Protein AF-A0A371XB09-F1 (afdb_monomer_lite)

Foldseek 3Di:
DDDDDDDDDDDDPVVVVVVVVVVVVVPDDDDDDDDDDDDDDDDDDDDDDDDDDDDDDDDDDDDDDDDDDDDDDDDDDDDDDDDDDPPPPVVVVVVVVVCPPDDPVVVVVVVVVVVVVVVVVVVVLVVVVVVLVVVCVVVDLDDFFALDDQVVVLVVLVVLLVPDDDDDDSLVVQQVVLQSVLLSSCVSPAAAEEEEADVVGPVLRVVQCCSRNNDNHHYDYDHDLLVQLVVQVVAGRYKYKAFQDDADPSLVSFDQKAFEAKPPQEDEPPNPNDTIITMIHGDGPDQDPALKWKKKWWDALDDADADPFKDFSHKHDDDPSIMITIIIGSDDPVSVCVRRHDVIDMDTRYHHHHGAYPVHDPPPPD

Structure (mmCIF, N/CA/C/O backbone):
data_AF-A0A371XB09-F1
#
_entry.id   AF-A0A371XB09-F1
#
loop_
_atom_site.group_PDB
_atom_site.id
_atom_site.type_symbol
_atom_site.label_atom_id
_atom_site.label_alt_id
_atom_site.label_comp_id
_atom_site.label_asym_id
_atom_site.label_entity_id
_atom_site.label_seq_id
_atom_site.pdbx_PDB_ins_code
_atom_site.Cartn_x
_atom_site.Cartn_y
_atom_site.Cartn_z
_atom_site.occupancy
_atom_site.B_iso_or_equiv
_atom_site.auth_seq_id
_atom_site.auth_comp_id
_atom_site.auth_asym_id
_atom_site.auth_atom_id
_atom_site.pdbx_PDB_model_num
ATOM 1 N N . MET A 1 1 ? 3.454 -46.701 41.553 1.00 38.66 1 MET A N 1
ATOM 2 C CA . MET A 1 1 ? 4.378 -45.631 41.123 1.00 38.66 1 MET A CA 1
ATOM 3 C C . MET A 1 1 ? 3.630 -44.755 40.133 1.00 38.66 1 MET A C 1
ATOM 5 O O . MET A 1 1 ? 3.335 -45.225 39.047 1.00 38.66 1 MET A O 1
ATOM 9 N N . ILE A 1 2 ? 3.215 -43.558 40.551 1.00 34.00 2 ILE A N 1
ATOM 10 C CA . ILE A 1 2 ? 2.526 -42.573 39.703 1.00 34.00 2 ILE A CA 1
ATOM 11 C C . ILE A 1 2 ? 3.527 -41.444 39.470 1.00 34.00 2 ILE A C 1
ATOM 13 O O . ILE A 1 2 ? 3.944 -40.794 40.428 1.00 34.00 2 ILE A O 1
ATOM 17 N N . ASP A 1 3 ? 3.938 -41.271 38.218 1.00 33.75 3 ASP A N 1
ATOM 18 C CA . ASP A 1 3 ? 4.885 -40.251 37.773 1.00 33.75 3 ASP A CA 1
ATOM 19 C C . ASP A 1 3 ? 4.154 -38.906 37.600 1.00 33.75 3 ASP A C 1
ATOM 21 O O . ASP A 1 3 ? 3.195 -38.797 36.832 1.00 33.75 3 ASP A O 1
ATOM 25 N N . ARG A 1 4 ? 4.558 -37.889 38.371 1.00 35.56 4 ARG A N 1
ATOM 26 C CA . ARG A 1 4 ? 4.019 -36.523 38.306 1.00 35.56 4 ARG A CA 1
ATOM 27 C C . ARG A 1 4 ? 4.989 -35.650 37.512 1.00 35.56 4 ARG A C 1
ATOM 29 O O . ARG A 1 4 ? 5.982 -35.180 38.061 1.00 35.56 4 ARG A O 1
ATOM 36 N N . ARG A 1 5 ? 4.668 -35.365 36.247 1.00 36.06 5 ARG A N 1
ATOM 37 C CA . ARG A 1 5 ? 5.334 -34.295 35.485 1.00 36.06 5 ARG A CA 1
ATOM 38 C C . ARG A 1 5 ? 4.882 -32.916 35.993 1.00 36.06 5 ARG A C 1
ATOM 40 O O . ARG A 1 5 ? 3.693 -32.746 36.269 1.00 36.06 5 ARG A O 1
ATOM 47 N N . PRO A 1 6 ? 5.782 -31.923 36.108 1.00 35.66 6 PRO A N 1
ATOM 48 C CA . PRO A 1 6 ? 5.417 -30.590 36.568 1.00 35.66 6 PRO A CA 1
ATOM 49 C C . PRO A 1 6 ? 4.712 -29.807 35.452 1.00 35.66 6 PRO A C 1
ATOM 51 O O . PRO A 1 6 ? 5.210 -29.692 34.335 1.00 35.66 6 PRO A O 1
ATOM 54 N N . THR A 1 7 ? 3.548 -29.244 35.765 1.00 39.09 7 THR A N 1
ATOM 55 C CA . THR A 1 7 ? 2.845 -28.272 34.922 1.00 39.09 7 THR A CA 1
ATOM 56 C C . THR A 1 7 ? 3.586 -26.934 34.957 1.00 39.09 7 THR A C 1
ATOM 58 O O . THR A 1 7 ? 3.620 -26.278 36.001 1.00 39.09 7 THR A O 1
ATOM 61 N N . LEU A 1 8 ? 4.171 -26.518 33.832 1.00 40.56 8 LEU A N 1
ATOM 62 C CA . LEU A 1 8 ? 4.685 -25.160 33.645 1.00 40.56 8 LEU A CA 1
ATOM 63 C C . LEU A 1 8 ? 3.497 -24.188 33.580 1.00 40.56 8 LEU A C 1
ATOM 65 O O . LEU A 1 8 ? 2.620 -24.327 32.731 1.00 40.56 8 LEU A O 1
ATOM 69 N N . ARG A 1 9 ? 3.448 -23.222 34.504 1.00 36.69 9 ARG A N 1
ATOM 70 C CA . ARG A 1 9 ? 2.517 -22.088 34.420 1.00 36.69 9 ARG A CA 1
ATOM 71 C C . ARG A 1 9 ? 2.950 -21.162 33.275 1.00 36.69 9 ARG A C 1
ATOM 73 O O . ARG A 1 9 ? 4.149 -20.893 33.183 1.00 36.69 9 ARG A O 1
ATOM 80 N N . PRO A 1 10 ? 2.017 -20.618 32.475 1.00 38.47 10 PRO A N 1
ATOM 81 C CA . PRO A 1 10 ? 2.349 -19.563 31.526 1.00 38.47 10 PRO A CA 1
ATOM 82 C C . PRO A 1 10 ? 2.845 -18.311 32.277 1.00 38.47 10 PRO A C 1
ATOM 84 O O . PRO A 1 10 ? 2.385 -18.045 33.397 1.00 38.47 10 PRO A O 1
ATOM 87 N N . PRO A 1 11 ? 3.806 -17.559 31.711 1.00 44.41 11 PRO A N 1
ATOM 88 C CA . PRO A 1 11 ? 4.3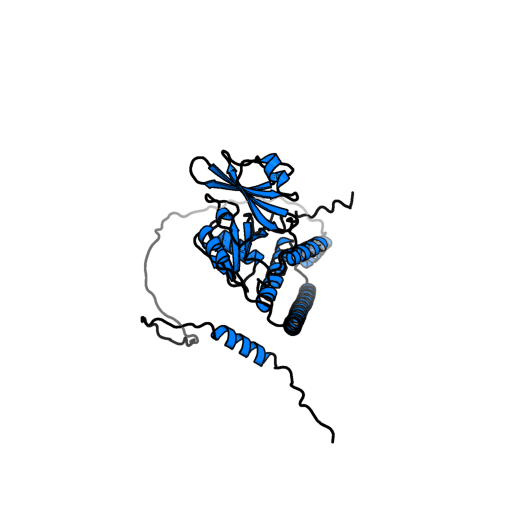42 -16.363 32.346 1.00 44.41 11 PRO A CA 1
ATOM 89 C C . PRO A 1 11 ? 3.259 -15.291 32.492 1.00 44.41 11 PRO A C 1
ATOM 91 O O . PRO A 1 11 ? 2.361 -15.149 31.666 1.00 44.41 11 PRO A O 1
ATOM 94 N N . SER A 1 12 ? 3.342 -14.517 33.572 1.00 55.28 12 SER A N 1
ATOM 95 C CA . SER A 1 12 ? 2.438 -13.383 33.788 1.00 55.28 12 SER A CA 1
ATOM 96 C C . SER A 1 12 ? 2.654 -12.294 32.722 1.00 55.28 12 SER A C 1
ATOM 98 O O . SER A 1 12 ? 3.780 -12.101 32.262 1.00 55.28 12 SER A O 1
ATOM 100 N N . HIS A 1 13 ? 1.613 -11.516 32.389 1.00 40.06 13 HIS A N 1
ATOM 101 C CA . HIS A 1 13 ? 1.688 -10.366 31.461 1.00 40.06 13 HIS A CA 1
ATOM 102 C C . HIS A 1 13 ? 2.862 -9.404 31.762 1.00 40.06 13 HIS A C 1
ATOM 104 O O . HIS A 1 13 ? 3.406 -8.765 30.865 1.00 40.06 13 HIS A O 1
ATOM 110 N N . VAL A 1 14 ? 3.290 -9.326 33.027 1.00 44.62 14 VAL A N 1
ATOM 111 C CA . VAL A 1 14 ? 4.410 -8.489 33.483 1.00 44.62 14 VAL A CA 1
ATOM 112 C C . VAL A 1 14 ? 5.774 -9.054 33.061 1.00 44.62 14 VAL A C 1
ATOM 114 O O . VAL A 1 14 ? 6.684 -8.289 32.747 1.00 44.62 14 VAL A O 1
ATOM 117 N N . GLN A 1 15 ? 5.933 -10.381 33.021 1.00 42.84 15 GLN A N 1
ATOM 118 C CA . GLN A 1 15 ? 7.162 -11.026 32.541 1.00 42.84 15 GLN A CA 1
ATOM 119 C C . GLN A 1 15 ? 7.308 -10.901 31.025 1.00 42.84 15 GLN A C 1
ATOM 121 O O . GLN A 1 15 ? 8.403 -10.619 30.550 1.00 42.84 15 GLN A O 1
ATOM 126 N N . PHE A 1 16 ? 6.202 -10.985 30.284 1.00 45.47 16 PHE A N 1
ATOM 127 C CA . PHE A 1 16 ? 6.209 -10.806 28.833 1.00 45.47 16 PHE A CA 1
ATOM 128 C C . PHE A 1 16 ? 6.621 -9.384 28.413 1.00 45.47 16 PHE A C 1
ATOM 130 O O . PHE A 1 16 ? 7.510 -9.215 27.581 1.00 45.47 16 PHE A O 1
ATOM 137 N N . ALA A 1 17 ? 6.062 -8.346 29.049 1.00 37.66 17 ALA A N 1
ATOM 138 C CA . ALA A 1 17 ? 6.444 -6.955 28.778 1.00 37.66 17 ALA A CA 1
ATOM 139 C C . ALA A 1 17 ? 7.931 -6.678 29.077 1.00 37.66 17 ALA A C 1
ATOM 141 O O . ALA A 1 17 ? 8.585 -5.898 28.380 1.00 37.66 17 ALA A O 1
ATOM 142 N N . ARG A 1 18 ? 8.481 -7.350 30.096 1.00 40.97 18 ARG A N 1
ATOM 143 C CA . ARG A 1 18 ? 9.890 -7.235 30.482 1.00 40.97 18 ARG A CA 1
ATOM 144 C C . ARG A 1 18 ? 10.817 -7.946 29.492 1.00 40.97 18 ARG A C 1
ATOM 146 O O . ARG A 1 18 ? 11.851 -7.381 29.143 1.00 40.97 18 ARG A O 1
ATOM 153 N N . ASP A 1 19 ? 10.433 -9.117 28.993 1.00 47.09 19 ASP A N 1
ATOM 154 C CA . ASP A 1 19 ? 11.201 -9.853 27.981 1.00 47.09 19 ASP A CA 1
ATOM 155 C C . ASP A 1 19 ? 11.164 -9.159 26.614 1.00 47.09 19 ASP A C 1
ATOM 157 O O . ASP A 1 19 ? 12.183 -9.104 25.924 1.00 47.09 19 ASP A O 1
ATOM 161 N N . LEU A 1 20 ? 10.041 -8.530 26.257 1.00 40.16 20 LEU A N 1
ATOM 162 C CA . LEU A 1 20 ? 9.931 -7.690 25.063 1.00 40.16 20 LEU A CA 1
ATOM 163 C C . LEU A 1 20 ? 10.840 -6.452 25.162 1.00 40.16 20 LEU A C 1
ATOM 165 O O . LEU A 1 20 ? 11.585 -6.153 24.230 1.00 40.16 20 LEU A O 1
ATOM 169 N N . GLN A 1 21 ? 10.868 -5.772 26.316 1.00 40.22 21 GLN A N 1
ATOM 170 C CA . GLN A 1 21 ? 11.799 -4.660 26.559 1.00 40.22 21 GLN A CA 1
ATOM 171 C C . GLN A 1 21 ? 13.272 -5.088 26.542 1.00 40.22 21 GLN A C 1
ATOM 173 O O . GLN A 1 21 ? 14.124 -4.314 26.105 1.00 40.22 21 GLN A O 1
ATOM 178 N N . LEU A 1 22 ? 13.592 -6.297 27.012 1.00 42.69 22 LEU A N 1
ATOM 179 C CA . LEU A 1 22 ? 14.956 -6.831 26.984 1.00 42.69 22 LEU A CA 1
ATOM 180 C C . LEU A 1 22 ? 15.394 -7.208 25.563 1.00 42.69 22 LEU A C 1
ATOM 182 O O . LEU A 1 22 ? 16.534 -6.927 25.198 1.00 42.69 22 LEU A O 1
ATOM 186 N N . ARG A 1 23 ? 14.491 -7.747 24.734 1.00 45.00 23 ARG A N 1
ATOM 187 C CA . ARG A 1 23 ? 14.755 -8.028 23.311 1.00 45.00 23 ARG A CA 1
ATOM 188 C C . ARG A 1 23 ? 14.957 -6.751 22.494 1.00 45.00 23 ARG A C 1
ATOM 190 O O . ARG A 1 23 ? 15.886 -6.686 21.698 1.00 45.00 23 ARG A O 1
ATOM 197 N N . LEU A 1 24 ? 14.179 -5.701 22.764 1.00 39.62 24 LEU A N 1
ATOM 198 C CA . LEU A 1 24 ? 14.349 -4.389 22.123 1.00 39.62 24 LEU A CA 1
ATOM 199 C C . LEU A 1 24 ? 15.645 -3.667 22.545 1.00 39.62 24 LEU A C 1
ATOM 201 O O . LEU A 1 24 ? 16.163 -2.850 21.792 1.00 39.62 24 LEU A O 1
ATOM 205 N N . ARG A 1 25 ? 16.212 -3.985 23.719 1.00 40.25 25 ARG A N 1
ATOM 206 C CA . ARG A 1 25 ? 17.517 -3.460 24.172 1.00 40.25 25 ARG A CA 1
ATOM 207 C C . ARG A 1 25 ? 18.729 -4.235 23.639 1.00 40.25 25 ARG A C 1
ATOM 209 O O . ARG A 1 25 ? 19.845 -3.745 23.777 1.00 40.25 25 ARG A O 1
ATOM 216 N N . GLY A 1 26 ? 18.531 -5.415 23.047 1.00 35.72 26 GLY A N 1
ATOM 217 C CA . GLY A 1 26 ? 19.606 -6.266 22.520 1.00 35.72 26 GLY A CA 1
ATOM 218 C C . GLY A 1 26 ? 20.190 -5.819 21.173 1.00 35.72 26 GLY A C 1
ATOM 219 O O . GLY A 1 26 ? 21.249 -6.305 20.788 1.00 35.72 26 GLY A O 1
ATOM 220 N N . TYR A 1 27 ? 19.557 -4.871 20.475 1.00 37.41 27 TYR A N 1
ATOM 221 C CA . TYR A 1 27 ? 20.009 -4.339 19.179 1.00 37.41 27 TYR A CA 1
ATOM 222 C C . TYR A 1 27 ? 21.013 -3.177 19.314 1.00 37.41 27 TYR A C 1
ATOM 224 O O . TYR A 1 27 ? 20.885 -2.138 18.673 1.00 37.41 27 TYR A O 1
ATOM 232 N N . GLY A 1 28 ? 22.031 -3.348 20.161 1.00 34.94 28 GLY A N 1
ATOM 233 C CA . GLY A 1 28 ? 23.176 -2.440 20.267 1.00 34.94 28 GLY A CA 1
ATOM 234 C C . GLY A 1 28 ? 24.473 -3.130 19.843 1.00 34.94 28 GLY A C 1
ATOM 235 O O . GLY A 1 28 ? 25.168 -3.686 20.688 1.00 34.94 28 GLY A O 1
ATOM 236 N N . GLY A 1 29 ? 24.789 -3.110 18.543 1.00 32.66 29 GLY A N 1
ATOM 237 C CA . GLY A 1 29 ? 26.123 -3.440 18.005 1.00 32.66 29 GLY A CA 1
ATOM 238 C C . GLY A 1 29 ? 27.126 -2.287 18.199 1.00 32.66 29 GLY A C 1
ATOM 239 O O . GLY A 1 29 ? 26.711 -1.182 18.543 1.00 32.66 29 GLY A O 1
ATOM 240 N N . PRO A 1 30 ? 28.445 -2.521 18.046 1.00 33.28 30 PRO A N 1
ATOM 241 C CA . PRO A 1 30 ? 29.478 -1.861 18.840 1.00 33.28 30 PRO A CA 1
ATOM 242 C C . PRO A 1 30 ? 29.686 -0.385 18.487 1.00 33.28 30 PRO A C 1
ATOM 244 O O . PRO A 1 30 ? 29.787 -0.002 17.325 1.00 33.28 30 PRO A O 1
ATOM 247 N N . ALA A 1 31 ? 29.821 0.428 19.535 1.00 31.66 31 ALA A N 1
ATOM 248 C CA . ALA A 1 31 ? 30.214 1.824 19.455 1.00 31.66 31 ALA A CA 1
ATOM 249 C C . ALA A 1 31 ? 31.692 1.966 19.055 1.00 31.66 31 ALA A C 1
ATOM 251 O O . ALA A 1 31 ? 32.585 1.447 19.729 1.00 31.66 31 ALA A O 1
ATOM 252 N N . THR A 1 32 ? 31.956 2.733 18.001 1.00 29.59 32 THR A N 1
ATOM 253 C CA . THR A 1 32 ? 33.264 3.341 17.730 1.00 29.59 32 THR A CA 1
ATOM 254 C C . THR A 1 32 ? 33.503 4.470 18.749 1.00 29.59 32 THR A C 1
ATOM 256 O O . THR A 1 32 ? 32.593 5.271 18.976 1.00 29.59 32 THR A O 1
ATOM 259 N N . PRO A 1 33 ? 34.683 4.581 19.392 1.00 29.78 33 PRO A N 1
ATOM 260 C CA . PRO A 1 33 ? 34.897 5.573 20.439 1.00 29.78 33 PRO A CA 1
ATOM 261 C C . PRO A 1 33 ? 35.271 6.935 19.842 1.00 29.78 33 PRO A C 1
ATOM 263 O O . PRO A 1 33 ? 36.328 7.094 19.237 1.00 29.78 33 PRO A O 1
ATOM 266 N N . GLY A 1 34 ? 34.415 7.933 20.062 1.00 25.39 34 GLY A N 1
ATOM 267 C CA . GLY A 1 34 ? 34.662 9.334 19.723 1.00 25.39 34 GLY A CA 1
ATOM 268 C C . GLY A 1 34 ? 33.722 10.235 20.515 1.00 25.39 34 GLY A C 1
ATOM 269 O O . GLY A 1 34 ? 32.537 10.317 20.224 1.00 25.39 34 GLY A O 1
ATOM 270 N N . ALA A 1 35 ? 34.257 10.832 21.574 1.00 26.69 35 ALA A N 1
ATOM 271 C CA . ALA A 1 35 ? 33.568 11.620 22.585 1.00 26.69 35 ALA A CA 1
ATOM 272 C C . ALA A 1 35 ? 32.677 12.752 22.039 1.00 26.69 35 ALA A C 1
ATOM 274 O O . ALA A 1 35 ? 33.068 13.442 21.105 1.00 26.69 35 ALA A O 1
ATOM 275 N N . LEU A 1 36 ? 31.578 13.046 22.744 1.00 26.62 36 LEU A N 1
ATOM 276 C CA . LEU A 1 36 ? 31.383 14.357 23.377 1.00 26.62 36 LEU A CA 1
ATOM 277 C C . LEU A 1 36 ? 30.237 14.321 24.399 1.00 26.62 36 LEU A C 1
ATOM 279 O O . LEU A 1 36 ? 29.177 13.739 24.193 1.00 26.62 36 LEU A O 1
ATOM 283 N N . LEU A 1 37 ? 30.540 14.918 25.547 1.00 28.64 37 LEU A N 1
ATOM 284 C CA . LEU A 1 37 ? 29.754 14.998 26.768 1.00 28.64 37 LEU A CA 1
ATOM 285 C C . LEU A 1 37 ? 28.418 15.725 26.573 1.00 28.64 37 LEU A C 1
ATOM 287 O O . LEU A 1 37 ? 28.413 16.858 26.099 1.00 28.64 37 LEU A O 1
ATOM 291 N N . TRP A 1 38 ? 27.336 15.192 27.150 1.00 24.39 38 TRP A N 1
ATOM 292 C CA . TRP A 1 38 ? 26.403 16.064 27.862 1.00 24.39 38 TRP A CA 1
ATOM 293 C C . TRP A 1 38 ? 25.801 15.392 29.095 1.00 24.39 38 TRP A C 1
ATOM 295 O O . TRP A 1 38 ? 25.328 14.258 29.058 1.00 24.39 38 TRP A O 1
ATOM 305 N N . GLY A 1 39 ? 25.925 16.099 30.218 1.00 25.00 39 GLY A N 1
ATOM 306 C CA . GLY A 1 39 ? 25.596 15.633 31.553 1.00 25.00 39 GLY A CA 1
ATOM 307 C C . GLY A 1 39 ? 24.098 15.622 31.835 1.00 25.00 39 GLY A C 1
ATOM 308 O O . GLY A 1 39 ? 23.339 16.478 31.389 1.00 25.00 39 GLY A O 1
ATOM 309 N N . ALA A 1 40 ? 23.704 14.649 32.649 1.00 25.20 40 ALA A N 1
ATOM 310 C CA . ALA A 1 40 ? 22.405 14.589 33.287 1.00 25.20 40 ALA A CA 1
ATOM 311 C C . ALA A 1 40 ? 22.256 15.720 34.316 1.00 25.20 40 ALA A C 1
ATOM 313 O O . ALA A 1 40 ? 23.094 15.865 35.208 1.00 25.20 40 ALA A O 1
ATOM 314 N N . GLN A 1 41 ? 21.145 16.456 34.264 1.00 25.36 41 GLN A N 1
ATOM 315 C CA . GLN A 1 41 ? 20.652 17.202 35.417 1.00 25.36 41 GLN A CA 1
ATOM 316 C C . GLN A 1 41 ? 19.141 17.026 35.570 1.00 25.36 41 GLN A C 1
ATOM 318 O O . GLN A 1 41 ? 18.345 17.307 34.678 1.00 25.36 41 GLN A O 1
ATOM 323 N N . ALA A 1 42 ? 18.786 16.499 36.740 1.00 26.91 42 ALA A N 1
ATOM 324 C CA . ALA A 1 42 ? 17.441 16.209 37.193 1.00 26.91 42 ALA A CA 1
ATOM 325 C C . ALA A 1 42 ? 16.626 17.495 37.395 1.00 26.91 42 ALA A C 1
ATOM 327 O O . ALA A 1 42 ? 17.052 18.412 38.098 1.00 26.91 42 ALA A O 1
ATOM 328 N N . ILE A 1 43 ? 15.415 17.527 36.839 1.00 25.08 43 ILE A N 1
ATOM 329 C CA . ILE A 1 43 ? 14.459 18.617 37.044 1.00 25.08 43 ILE A CA 1
ATOM 330 C C . ILE A 1 43 ? 13.666 18.345 38.330 1.00 25.08 43 ILE A C 1
ATOM 332 O O . ILE A 1 43 ? 12.798 17.475 38.385 1.00 25.08 43 ILE A O 1
ATOM 336 N N . LYS A 1 44 ? 13.976 19.115 39.380 1.00 26.30 44 LYS A N 1
ATOM 337 C CA . LYS A 1 44 ? 13.131 19.313 40.568 1.00 26.30 44 LYS A CA 1
ATOM 338 C C . LYS A 1 44 ? 12.126 20.434 40.279 1.00 26.30 44 LYS A C 1
ATOM 340 O O . LYS A 1 44 ? 12.523 21.550 39.960 1.00 26.30 44 LYS A O 1
ATOM 345 N N . LEU A 1 45 ? 10.837 20.148 40.448 1.00 28.61 45 LEU A N 1
ATOM 346 C CA . LEU A 1 45 ? 9.752 21.139 40.458 1.00 28.61 45 LEU A CA 1
ATOM 347 C C . LEU A 1 45 ? 9.815 22.021 41.722 1.00 28.61 45 LEU A C 1
ATOM 349 O O . LEU A 1 45 ? 9.940 21.463 42.817 1.00 28.61 45 LEU A O 1
ATOM 353 N N . PRO A 1 46 ? 9.613 23.352 41.628 1.00 28.69 46 PRO A N 1
ATOM 354 C CA . PRO A 1 46 ? 9.309 24.172 42.794 1.00 28.69 46 PRO A CA 1
ATOM 355 C C . PRO A 1 46 ? 7.870 24.716 42.806 1.00 28.69 46 PRO A C 1
ATOM 357 O O . PRO A 1 46 ? 7.294 25.116 41.795 1.00 28.69 46 PRO A O 1
ATOM 360 N N . ARG A 1 47 ? 7.317 24.729 44.025 1.00 28.16 47 ARG A N 1
ATOM 361 C CA . ARG A 1 47 ? 6.063 25.368 44.446 1.00 28.16 47 ARG A CA 1
ATOM 362 C C . ARG A 1 47 ? 6.213 26.899 44.524 1.00 28.16 47 ARG A C 1
ATOM 364 O O . ARG A 1 47 ? 7.319 27.419 44.600 1.00 28.16 47 ARG A O 1
ATOM 371 N N . GLY A 1 48 ? 5.064 27.581 44.505 1.00 26.08 48 GLY A N 1
ATOM 372 C CA . GLY A 1 48 ? 4.879 29.023 44.293 1.00 26.08 48 GLY A CA 1
ATOM 373 C C . GLY A 1 48 ? 5.564 30.010 45.251 1.00 26.08 48 GLY A C 1
ATOM 374 O O . GLY A 1 48 ? 5.982 29.661 46.349 1.00 26.08 48 GLY A O 1
ATOM 375 N N . GLY A 1 49 ? 5.567 31.291 44.850 1.00 26.00 49 GLY A N 1
ATOM 376 C CA . GLY A 1 49 ? 5.936 32.407 45.730 1.00 26.00 49 GLY A CA 1
ATOM 377 C C . GLY A 1 49 ? 6.283 33.733 45.036 1.00 26.00 49 GLY A C 1
ATOM 378 O O . GLY A 1 49 ? 7.436 33.982 44.740 1.00 26.00 49 GLY A O 1
ATOM 379 N N . ARG A 1 50 ? 5.257 34.571 44.821 1.00 26.91 50 ARG A N 1
ATOM 380 C CA . ARG A 1 50 ? 5.184 36.057 44.733 1.00 26.91 50 ARG A CA 1
ATOM 381 C C . ARG A 1 50 ? 6.378 36.933 44.257 1.00 26.91 50 ARG A C 1
ATOM 383 O O . ARG A 1 50 ? 7.401 37.027 44.912 1.00 26.91 50 ARG A O 1
ATOM 390 N N . ARG A 1 51 ? 6.023 37.793 43.279 1.00 26.81 51 ARG A N 1
ATOM 391 C CA . ARG A 1 51 ? 6.291 39.249 43.085 1.00 26.81 51 ARG A CA 1
ATOM 392 C C . ARG A 1 51 ? 7.732 39.784 43.233 1.00 26.81 51 ARG A C 1
ATOM 394 O O . ARG A 1 51 ? 8.218 39.930 44.344 1.00 26.81 51 ARG A O 1
ATOM 401 N N . SER A 1 52 ? 8.256 40.406 42.168 1.00 24.81 52 SER A N 1
ATOM 402 C CA . SER A 1 52 ? 8.320 41.882 42.015 1.00 24.81 52 SER A CA 1
ATOM 403 C C . SER A 1 52 ? 9.193 42.350 40.830 1.00 24.81 52 SER A C 1
ATOM 405 O O . SER A 1 52 ? 10.176 41.719 40.475 1.00 24.81 52 SER A O 1
ATOM 407 N N . SER A 1 53 ? 8.807 43.519 40.295 1.00 25.30 53 SER A N 1
ATOM 408 C CA . SER A 1 53 ? 9.652 44.594 39.739 1.00 25.30 53 SER A CA 1
ATOM 409 C C . SER A 1 53 ? 10.364 44.452 38.375 1.00 25.30 53 SER A C 1
ATOM 411 O O . SER A 1 53 ? 11.474 43.951 38.277 1.00 25.30 53 SER A O 1
ATOM 413 N N . LEU A 1 54 ? 9.744 45.100 37.373 1.00 24.38 54 LEU A N 1
ATOM 414 C CA . LEU A 1 54 ? 10.281 46.154 36.478 1.00 24.38 54 LEU A CA 1
ATOM 415 C C . LEU A 1 54 ? 11.702 46.015 35.886 1.00 24.38 54 LEU A C 1
ATOM 417 O O . LEU A 1 54 ? 12.683 46.186 36.605 1.00 24.38 54 LEU A O 1
ATOM 421 N N . LYS A 1 55 ? 11.791 46.032 34.542 1.00 26.53 55 LYS A N 1
ATOM 422 C CA . LYS A 1 55 ? 12.234 47.209 33.747 1.00 26.53 55 LYS A CA 1
ATOM 423 C C . LYS A 1 55 ? 12.116 46.984 32.218 1.00 26.53 55 LYS A C 1
ATOM 425 O O . LYS A 1 55 ? 12.568 45.965 31.726 1.00 26.53 55 LYS A O 1
ATOM 430 N N . SER A 1 56 ? 11.495 47.974 31.550 1.00 26.50 56 SER A N 1
ATOM 431 C CA . SER A 1 56 ? 11.724 48.573 30.203 1.00 26.50 56 SER A CA 1
ATOM 432 C C . SER A 1 56 ? 12.123 47.689 28.993 1.00 26.50 56 SER A C 1
ATOM 434 O O . SER A 1 56 ? 13.033 46.882 29.095 1.00 26.50 56 SER A O 1
ATOM 436 N N . THR A 1 57 ? 11.565 47.858 27.779 1.00 27.12 57 THR A N 1
ATOM 437 C CA . THR A 1 57 ? 11.851 48.999 26.869 1.00 27.12 57 THR A CA 1
ATOM 438 C C . THR A 1 57 ? 11.060 48.877 25.533 1.00 27.12 57 THR A C 1
ATOM 440 O O . THR A 1 57 ? 11.192 47.851 24.886 1.00 27.12 57 THR A O 1
ATOM 443 N N . ILE A 1 58 ? 10.295 49.935 25.162 1.00 27.52 58 ILE A N 1
ATOM 444 C CA . ILE A 1 58 ? 10.115 50.620 23.830 1.00 27.52 58 ILE A CA 1
ATOM 445 C C . ILE A 1 58 ? 9.665 49.766 22.600 1.00 27.52 58 ILE A C 1
ATOM 447 O O . ILE A 1 58 ? 10.175 48.682 22.402 1.00 27.52 58 ILE A O 1
ATOM 451 N N . ALA A 1 59 ? 8.773 50.138 21.660 1.00 26.94 59 ALA A N 1
ATOM 452 C CA . ALA A 1 59 ? 8.096 51.373 21.227 1.00 26.94 59 ALA A CA 1
ATOM 453 C C . ALA A 1 59 ? 6.812 51.029 20.434 1.00 26.94 59 ALA A C 1
ATOM 455 O O . ALA A 1 59 ? 6.807 50.074 19.667 1.00 26.94 59 ALA A O 1
ATOM 456 N N . ALA A 1 60 ? 5.797 51.898 20.488 1.00 30.05 60 ALA A N 1
ATOM 457 C CA . ALA A 1 60 ? 4.985 52.262 19.320 1.00 30.05 60 ALA A CA 1
ATOM 458 C C . ALA A 1 60 ? 4.320 53.623 19.585 1.00 30.05 60 ALA A C 1
ATOM 460 O O . ALA A 1 60 ? 3.719 53.848 20.638 1.00 30.05 60 ALA A O 1
ATOM 461 N N . GLY A 1 61 ? 4.519 54.556 18.656 1.00 30.08 61 GLY A N 1
ATOM 462 C CA . GLY A 1 61 ? 4.131 55.956 18.764 1.00 30.08 61 GLY A CA 1
ATOM 463 C C . GLY A 1 61 ? 2.619 56.179 18.800 1.00 30.08 61 GLY A C 1
ATOM 464 O O . GLY A 1 61 ? 1.849 55.533 18.098 1.00 30.08 61 GLY A O 1
ATOM 465 N N . GLY A 1 62 ? 2.211 57.155 19.617 1.00 28.61 62 GLY A N 1
ATOM 466 C CA . GLY A 1 62 ? 0.925 57.839 19.469 1.00 28.61 62 GLY A CA 1
ATOM 467 C C . GLY A 1 62 ? 0.922 58.736 18.224 1.00 28.61 62 GLY A C 1
ATOM 468 O O . GLY A 1 62 ? 1.923 58.839 17.530 1.00 28.61 62 GLY A O 1
ATOM 469 N N . ARG A 1 63 ? -0.117 59.495 17.885 1.00 31.47 63 ARG A N 1
ATOM 470 C CA . ARG A 1 63 ? -0.997 60.402 18.653 1.00 31.47 63 ARG A CA 1
ATOM 471 C C . ARG A 1 63 ? -1.695 61.226 17.520 1.00 31.47 63 ARG A C 1
ATOM 473 O O . ARG A 1 63 ? -1.088 61.383 16.475 1.00 31.47 63 ARG A O 1
ATOM 480 N N . ARG A 1 64 ? -2.859 61.882 17.591 1.00 31.53 64 ARG A N 1
ATOM 481 C CA . ARG A 1 64 ? -3.866 62.202 18.617 1.00 31.53 64 ARG A CA 1
ATOM 482 C C . ARG A 1 64 ? -4.868 63.205 17.988 1.00 31.53 64 ARG A C 1
ATOM 484 O O . ARG A 1 64 ? -4.573 63.761 16.939 1.00 31.53 64 ARG A O 1
ATOM 491 N N . ARG A 1 65 ? -5.849 63.599 18.823 1.00 32.69 65 ARG A N 1
ATOM 492 C CA . ARG A 1 65 ? -6.676 64.841 18.853 1.00 32.69 65 ARG A CA 1
ATOM 493 C C . ARG A 1 65 ? -7.970 64.789 18.019 1.00 32.69 65 ARG A C 1
ATOM 495 O O . ARG A 1 65 ? -7.952 64.265 16.925 1.00 32.69 65 ARG A O 1
ATOM 502 N N . SER A 1 66 ? -9.117 65.292 18.490 1.00 30.06 66 SER A N 1
ATOM 503 C CA . SER A 1 66 ? -9.451 66.080 19.699 1.00 30.06 66 SER A CA 1
ATOM 504 C C . SER A 1 66 ? -10.968 66.073 19.988 1.00 30.06 66 SER A C 1
ATOM 506 O O . SER A 1 66 ? -11.763 65.651 19.162 1.00 30.06 66 SER A O 1
ATOM 508 N N . ARG A 1 67 ? -11.324 66.517 21.202 1.00 30.44 67 ARG A N 1
ATOM 509 C CA . ARG A 1 67 ? -12.623 66.469 21.905 1.00 30.44 67 ARG A CA 1
ATOM 510 C C . ARG A 1 67 ? -13.611 67.608 21.540 1.00 30.44 67 ARG A C 1
ATOM 512 O O . ARG A 1 67 ? -13.136 68.728 21.433 1.00 30.44 67 ARG A O 1
ATOM 519 N N . HIS A 1 68 ? -14.922 67.273 21.543 1.00 29.72 68 HIS A N 1
ATOM 520 C CA . HIS A 1 68 ? -16.155 67.945 22.081 1.00 29.72 68 HIS A CA 1
ATOM 521 C C . HIS A 1 68 ? -16.487 69.435 21.783 1.00 29.72 68 HIS A C 1
ATOM 523 O O . HIS A 1 68 ? -15.556 70.173 21.491 1.00 29.72 68 HIS A O 1
ATOM 529 N N . PRO A 1 69 ? -17.762 69.926 21.925 1.00 41.28 69 PRO A N 1
ATOM 530 C CA . PRO A 1 69 ? -18.914 69.414 22.719 1.00 41.28 69 PRO A CA 1
ATOM 531 C C . PRO A 1 69 ? -20.335 69.461 22.058 1.00 41.28 69 PRO A C 1
ATOM 533 O O . PRO A 1 69 ? -20.491 69.839 20.905 1.00 41.28 69 PRO A O 1
ATOM 536 N N . LEU A 1 70 ? -21.354 69.024 22.827 1.00 38.28 70 LEU A N 1
ATOM 537 C CA . LEU A 1 70 ? -22.815 68.948 22.552 1.00 38.28 70 LEU A CA 1
ATOM 538 C C . LEU A 1 70 ? -23.495 70.321 22.308 1.00 38.28 70 LEU A C 1
ATOM 540 O O . LEU A 1 70 ? -22.924 71.345 22.686 1.00 38.28 70 LEU A O 1
ATOM 544 N N . PRO A 1 71 ? -24.756 70.350 21.809 1.00 43.72 71 PRO A N 1
ATOM 545 C CA . PRO A 1 71 ? -25.872 70.596 22.739 1.00 43.72 71 PRO A CA 1
ATOM 546 C C . PRO A 1 71 ? -27.194 69.839 22.458 1.00 43.72 71 PRO A C 1
ATOM 548 O O . PRO A 1 71 ? -27.394 69.184 21.440 1.00 43.72 71 PRO A O 1
ATOM 551 N N . CYS A 1 72 ? -28.067 69.957 23.461 1.00 27.36 72 CYS A N 1
ATOM 552 C CA . CYS A 1 72 ? -29.403 69.400 23.672 1.00 27.36 72 CYS A CA 1
ATOM 553 C C . CYS A 1 72 ? -30.477 69.972 22.719 1.00 27.36 72 CYS A C 1
ATOM 555 O O . CYS A 1 72 ? -30.423 71.150 22.371 1.00 27.36 72 CYS A O 1
ATOM 557 N N . GLY A 1 73 ? -31.493 69.170 22.380 1.00 30.30 73 GLY A N 1
ATOM 558 C CA . GLY A 1 73 ? -32.696 69.591 21.653 1.00 30.30 73 GLY A CA 1
ATOM 559 C C . GLY A 1 73 ? -33.867 68.635 21.913 1.00 30.30 73 GLY A C 1
ATOM 560 O O . GLY A 1 73 ? -33.709 67.418 21.873 1.00 30.30 73 GLY A O 1
ATOM 561 N N . SER A 1 74 ? -35.022 69.202 22.246 1.00 30.23 74 SER A N 1
ATOM 562 C CA . SER A 1 74 ? -36.196 68.583 22.873 1.00 30.23 74 SER A CA 1
ATOM 563 C C . SER A 1 74 ? -37.389 68.353 21.925 1.00 30.23 74 SER A C 1
ATOM 565 O O . SER A 1 74 ? -37.735 69.273 21.193 1.00 30.23 74 SER A O 1
ATOM 567 N N . ALA A 1 75 ? -38.087 67.215 22.122 1.00 29.47 75 ALA A N 1
ATOM 568 C CA . ALA A 1 75 ? -39.534 66.939 21.907 1.00 29.47 75 ALA A CA 1
ATOM 569 C C . ALA A 1 75 ? -40.101 66.957 20.450 1.00 29.47 75 ALA A C 1
ATOM 571 O O . ALA A 1 75 ? -39.468 67.543 19.579 1.00 29.47 75 ALA A O 1
ATOM 572 N N . PRO A 1 76 ? -41.290 66.356 20.144 1.00 41.97 76 PRO A N 1
ATOM 573 C CA . PRO A 1 76 ? -42.342 65.879 21.054 1.00 41.97 76 PRO A CA 1
ATOM 574 C C . PRO A 1 76 ? -42.947 64.480 20.775 1.00 41.97 76 PRO A C 1
ATOM 576 O O . PRO A 1 76 ? -42.660 63.791 19.800 1.00 41.97 76 PRO A O 1
ATOM 579 N N . ALA A 1 77 ? -43.824 64.102 21.707 1.00 32.69 77 ALA A N 1
ATOM 580 C CA . ALA A 1 77 ? -44.620 62.887 21.793 1.00 32.69 77 ALA A CA 1
ATOM 581 C C . ALA A 1 77 ? -45.724 62.761 20.725 1.00 32.69 77 ALA A C 1
ATOM 583 O O . ALA A 1 77 ? -46.341 63.751 20.329 1.00 32.69 77 ALA A O 1
ATOM 584 N N . ARG A 1 78 ? -46.077 61.513 20.386 1.00 31.08 78 ARG A N 1
ATOM 585 C CA . ARG A 1 78 ? -47.430 61.140 19.953 1.00 31.08 78 ARG A CA 1
ATOM 586 C C . ARG A 1 78 ? -47.901 59.878 20.671 1.00 31.08 78 ARG A C 1
ATOM 588 O O . ARG A 1 78 ? -47.153 58.927 20.868 1.00 31.08 78 ARG A O 1
ATOM 595 N N . SER A 1 79 ? -49.154 59.968 21.084 1.00 34.03 79 SER A N 1
ATOM 596 C CA . SER A 1 79 ? -49.989 59.029 21.818 1.00 34.03 79 SER A CA 1
ATOM 597 C C . SER A 1 79 ? -50.387 57.802 20.993 1.00 34.03 79 SER A C 1
ATOM 599 O O . SER A 1 79 ? -50.582 57.889 19.783 1.00 34.03 79 SER A O 1
ATOM 601 N N . GLY A 1 80 ? -50.577 56.669 21.673 1.00 30.56 80 GLY A N 1
ATOM 602 C CA . GLY A 1 80 ? -51.118 55.443 21.089 1.00 30.56 80 GLY A CA 1
ATOM 603 C C . GLY A 1 80 ? -51.476 54.413 22.160 1.00 30.56 80 GLY A C 1
ATOM 604 O O . GLY A 1 80 ? -50.597 53.782 22.728 1.00 30.56 80 GLY A O 1
ATOM 605 N N . SER A 1 81 ? -52.778 54.339 22.423 1.00 32.09 81 SER A N 1
ATOM 606 C CA . SER A 1 81 ? -53.581 53.466 23.290 1.00 32.09 81 SER A CA 1
ATOM 607 C C . SER A 1 81 ? -53.040 52.091 23.713 1.00 32.09 81 SER A C 1
ATOM 609 O O . SER A 1 81 ? -52.439 51.348 22.942 1.00 32.09 81 SER A O 1
ATOM 611 N N . LEU A 1 82 ? -53.418 51.740 24.946 1.00 41.12 82 LEU A N 1
ATOM 612 C CA . LEU A 1 82 ? -53.497 50.394 25.512 1.00 41.12 82 LEU A CA 1
ATOM 613 C C . LEU A 1 82 ? -54.392 49.492 24.645 1.00 41.12 82 LEU A C 1
ATOM 615 O O . LEU A 1 82 ? -55.481 49.928 24.281 1.00 41.12 82 LEU A O 1
ATOM 619 N N . ASP A 1 83 ? -53.937 48.272 24.338 1.00 36.72 83 ASP A N 1
ATOM 620 C CA . ASP A 1 83 ? -54.696 47.023 24.537 1.00 36.72 83 ASP A CA 1
ATOM 621 C C . ASP A 1 83 ? -53.958 45.788 23.988 1.00 36.72 83 ASP A C 1
ATOM 623 O O . ASP A 1 83 ? -53.318 45.828 22.940 1.00 36.72 83 ASP A O 1
ATOM 627 N N . GLY A 1 84 ? -54.089 44.658 24.694 1.00 34.09 84 GLY A N 1
ATOM 628 C CA . GLY A 1 84 ? -53.849 43.324 24.131 1.00 34.09 84 GLY A CA 1
ATOM 629 C C . GLY A 1 84 ? -52.622 42.569 24.653 1.00 34.09 84 GLY A C 1
ATOM 630 O O . GLY A 1 84 ? -51.582 42.489 24.003 1.00 34.09 84 GLY A O 1
ATOM 631 N N . LEU A 1 85 ? -52.770 41.892 25.794 1.00 44.91 85 LEU A N 1
ATOM 632 C CA . LEU A 1 85 ? -51.942 40.725 26.118 1.00 44.91 85 LEU A CA 1
ATOM 633 C C . LEU A 1 85 ? -52.184 39.611 25.080 1.00 44.91 85 LEU A C 1
ATOM 635 O O . LEU A 1 85 ? -53.325 39.201 24.882 1.00 44.91 85 LEU A O 1
ATOM 639 N N . PRO A 1 86 ? -51.107 38.993 24.564 1.00 42.09 86 PRO A N 1
ATOM 640 C CA . PRO A 1 86 ? -51.020 37.542 24.683 1.00 42.09 86 PRO A CA 1
ATOM 641 C C . PRO A 1 86 ? -49.637 37.140 25.219 1.00 42.09 86 PRO A C 1
ATOM 643 O O . PRO A 1 86 ? -48.834 36.509 24.534 1.00 42.09 86 PRO A O 1
ATOM 646 N N . ARG A 1 87 ? -49.327 37.474 26.482 1.00 49.59 87 ARG A N 1
ATOM 647 C CA . ARG A 1 87 ? -48.035 37.102 27.103 1.00 49.59 87 ARG A CA 1
ATOM 648 C C . ARG A 1 87 ? -47.887 35.623 27.482 1.00 49.59 87 ARG A C 1
ATOM 650 O O . ARG A 1 87 ? -46.803 35.234 27.894 1.00 49.59 87 ARG A O 1
ATOM 657 N N . ARG A 1 88 ? -48.903 34.767 27.323 1.00 48.38 88 ARG A N 1
ATOM 658 C CA . ARG A 1 88 ? -48.782 33.348 27.721 1.00 48.38 88 ARG A CA 1
ATOM 659 C C . ARG A 1 88 ? -48.188 32.439 26.640 1.00 48.38 88 ARG A C 1
ATOM 661 O O . ARG A 1 88 ? -47.339 31.622 26.965 1.00 48.38 88 ARG A O 1
ATOM 668 N N . ARG A 1 89 ? -48.520 32.617 25.354 1.00 45.84 89 ARG A N 1
ATOM 669 C CA . ARG A 1 89 ? -47.965 31.761 24.280 1.00 45.84 89 ARG A CA 1
ATOM 670 C C . ARG A 1 89 ? -46.509 32.073 23.935 1.00 45.84 89 ARG A C 1
ATOM 672 O O . ARG A 1 89 ? -45.752 31.153 23.660 1.00 45.84 89 ARG A O 1
ATOM 679 N N . ALA A 1 90 ? -46.105 33.342 23.968 1.00 46.56 90 ALA A N 1
ATOM 680 C CA . ALA A 1 90 ? -44.734 33.731 23.632 1.00 46.56 90 ALA A CA 1
ATOM 681 C C . ALA A 1 90 ? -43.722 33.354 24.726 1.00 46.56 90 ALA A C 1
ATOM 683 O O . ALA A 1 90 ? -42.586 33.040 24.401 1.00 46.56 90 ALA A O 1
ATOM 684 N N . VAL A 1 91 ? -44.133 33.327 26.001 1.00 48.12 91 VAL A N 1
ATOM 685 C CA . VAL A 1 91 ? -43.282 32.857 27.107 1.00 48.12 91 VAL A CA 1
ATOM 686 C C . VAL A 1 91 ? -43.190 31.330 27.104 1.00 48.12 91 VAL A C 1
ATOM 688 O O . VAL A 1 91 ? -42.087 30.813 27.217 1.00 48.12 91 VAL A O 1
ATOM 691 N N . GLN A 1 92 ? -44.289 30.606 26.847 1.00 46.75 92 GLN A N 1
ATOM 692 C CA . GLN A 1 92 ? -44.262 29.141 26.704 1.00 46.75 92 GLN A CA 1
ATOM 693 C C . GLN A 1 92 ? -43.350 28.698 25.549 1.00 46.75 92 GLN A C 1
ATOM 695 O O . GLN A 1 92 ? -42.483 27.853 25.729 1.00 46.75 92 GLN A O 1
ATOM 700 N N . LYS A 1 93 ? -43.470 29.358 24.388 1.00 44.31 93 LYS A N 1
ATOM 701 C CA . LYS A 1 93 ? -42.654 29.073 23.200 1.00 44.31 93 LYS A CA 1
ATOM 702 C C . LYS A 1 93 ? -41.178 29.445 23.394 1.00 44.31 93 LYS A C 1
ATOM 704 O O . LYS A 1 93 ? -40.316 28.877 22.732 1.00 44.31 93 LYS A O 1
ATOM 709 N N . ARG A 1 94 ? -40.879 30.381 24.305 1.00 45.75 94 ARG A N 1
ATOM 710 C CA . ARG A 1 94 ? -39.507 30.777 24.659 1.00 45.75 94 ARG A CA 1
ATOM 711 C C . ARG A 1 94 ? -38.877 29.816 25.668 1.00 45.75 94 ARG A C 1
ATOM 713 O O . ARG A 1 94 ? -37.731 29.436 25.470 1.00 45.75 94 ARG A O 1
ATOM 720 N N . VAL A 1 95 ? -39.654 29.327 26.636 1.00 47.75 95 VAL A N 1
ATOM 721 C CA . VAL A 1 95 ? -39.247 28.263 27.572 1.00 47.75 95 VAL A CA 1
ATOM 722 C C . VAL A 1 95 ? -39.047 26.926 26.836 1.00 47.75 95 VAL A C 1
ATOM 724 O O . VAL A 1 95 ? -38.055 26.238 27.061 1.00 47.75 95 VAL A O 1
ATOM 727 N N . GLU A 1 96 ? -39.894 26.600 25.856 1.00 44.88 96 GLU A N 1
ATOM 728 C CA . GLU A 1 96 ? -39.704 25.441 24.964 1.00 44.88 96 GLU A CA 1
ATOM 729 C C . GLU A 1 96 ? -38.474 25.597 24.050 1.00 44.88 96 GLU A C 1
ATOM 731 O O . GLU A 1 96 ? -37.791 24.617 23.760 1.00 44.88 96 GLU A O 1
ATOM 736 N N . SER A 1 97 ? -38.141 26.825 23.631 1.00 42.22 97 SER A N 1
ATOM 737 C CA . SER A 1 97 ? -36.940 27.093 22.823 1.00 42.22 97 SER A CA 1
ATOM 738 C C . SER A 1 97 ? -35.639 27.156 23.633 1.00 42.22 97 SER A C 1
ATOM 740 O O . SER A 1 97 ? -34.569 26.916 23.078 1.00 42.22 97 SER A O 1
ATOM 742 N N . GLU A 1 98 ? -35.719 27.436 24.937 1.00 44.59 98 GLU A N 1
ATOM 743 C CA . GLU A 1 98 ? -34.574 27.479 25.862 1.00 44.59 98 GLU A CA 1
ATOM 744 C C . GLU A 1 98 ? -34.251 26.101 26.467 1.00 44.59 98 GLU A C 1
ATOM 746 O O . GLU A 1 98 ? -33.121 25.871 26.891 1.00 44.59 98 GLU A O 1
ATOM 751 N N . THR A 1 99 ? -35.162 25.123 26.366 1.00 47.44 99 THR A N 1
ATOM 752 C CA . THR A 1 99 ? -34.887 23.701 26.685 1.00 47.44 99 THR A CA 1
ATOM 753 C C . THR A 1 99 ? -34.106 22.984 25.563 1.00 47.44 99 THR A C 1
ATOM 755 O O . THR A 1 99 ? -34.055 21.759 25.487 1.00 47.44 99 THR A O 1
ATOM 758 N N . LYS A 1 100 ? -33.494 23.751 24.652 1.00 52.66 100 LYS A N 1
ATOM 759 C CA . LYS A 1 100 ? -32.604 23.266 23.587 1.00 52.66 100 LYS A CA 1
ATOM 760 C C . LYS A 1 100 ? -31.123 23.546 23.879 1.00 52.66 100 LYS A C 1
ATOM 762 O O . LYS A 1 100 ? -30.282 23.372 23.000 1.00 52.66 100 LYS A O 1
ATOM 767 N N . ALA A 1 101 ? -30.792 23.959 25.103 1.00 58.75 101 ALA A N 1
ATOM 768 C CA . ALA A 1 101 ? -29.474 23.710 25.677 1.00 58.75 101 ALA A CA 1
ATOM 769 C C . ALA A 1 101 ? -29.452 22.236 26.112 1.00 58.75 101 ALA A C 1
ATOM 771 O O . ALA A 1 101 ? -30.315 21.826 26.882 1.00 58.75 101 ALA A O 1
ATOM 772 N N . GLY A 1 102 ? -28.548 21.432 25.538 1.00 66.06 102 GLY A N 1
ATOM 773 C CA . GLY A 1 102 ? -28.570 19.968 25.646 1.00 66.06 102 GLY A CA 1
ATOM 774 C C . GLY A 1 102 ? -28.808 19.475 27.073 1.00 66.06 102 GLY A C 1
ATOM 775 O O . GLY A 1 102 ? -28.060 19.841 27.976 1.00 66.06 102 GLY A O 1
ATOM 776 N N . ASP A 1 103 ? -29.851 18.660 27.249 1.00 86.56 103 ASP A N 1
ATOM 777 C CA . ASP A 1 103 ? -30.219 18.058 28.530 1.00 86.56 103 ASP A CA 1
ATOM 778 C C . ASP A 1 103 ? -28.987 17.377 29.167 1.00 86.56 103 ASP A C 1
ATOM 780 O O . ASP A 1 103 ? -28.464 16.410 28.598 1.00 86.56 103 ASP A O 1
ATOM 784 N N . PRO A 1 104 ? -28.490 17.870 30.321 1.00 88.88 104 PRO A N 1
ATOM 785 C CA . PRO A 1 104 ? -27.312 17.316 30.980 1.00 88.88 104 PRO A CA 1
ATOM 786 C C . PRO A 1 104 ? -27.448 15.826 31.306 1.00 88.88 104 PRO A C 1
ATOM 788 O O . PRO A 1 104 ? -26.452 15.103 31.240 1.00 88.88 104 PRO A O 1
ATOM 791 N N . ALA A 1 105 ? -28.663 15.356 31.613 1.00 91.31 105 ALA A N 1
ATOM 792 C CA . ALA A 1 105 ? -28.919 13.943 31.865 1.00 91.31 105 ALA A CA 1
ATOM 793 C C . ALA A 1 105 ? -28.746 13.132 30.576 1.00 91.31 105 ALA A C 1
ATOM 795 O O . ALA A 1 105 ? -27.996 12.155 30.548 1.00 91.31 105 ALA A O 1
ATOM 796 N N . ARG A 1 106 ? -29.332 13.600 29.468 1.00 94.19 106 ARG A N 1
ATOM 797 C CA . ARG A 1 106 ? -29.143 12.974 28.157 1.00 94.19 106 ARG A CA 1
ATOM 798 C C . ARG A 1 106 ? -27.683 12.968 27.700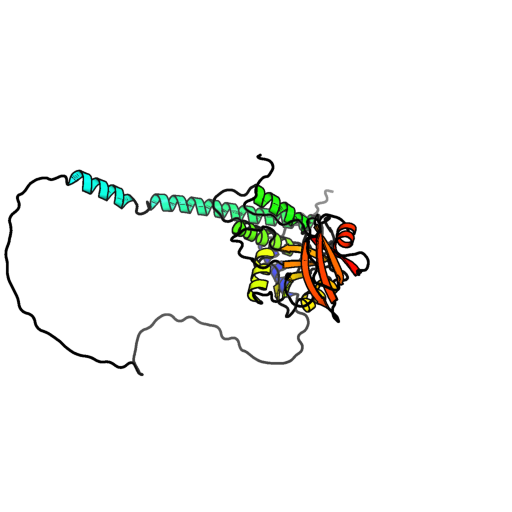 1.00 94.19 106 ARG A C 1
ATOM 800 O O . ARG A 1 106 ? -27.232 11.986 27.113 1.00 94.19 106 ARG A O 1
ATOM 807 N N . LEU A 1 107 ? -26.930 14.036 27.956 1.00 95.69 107 LEU A N 1
ATOM 808 C CA . LEU A 1 107 ? -25.496 14.085 27.649 1.00 95.69 107 LEU A CA 1
ATOM 809 C C . LEU A 1 107 ? -24.704 13.045 28.452 1.00 95.69 107 LEU A C 1
ATOM 811 O O . LEU A 1 107 ? -23.816 12.400 27.894 1.00 95.69 107 LEU A O 1
ATOM 815 N N . LEU A 1 108 ? -25.031 12.861 29.735 1.00 96.06 108 LEU A N 1
ATOM 816 C CA . LEU A 1 108 ? -24.406 11.845 30.582 1.00 96.06 108 LEU A CA 1
ATOM 817 C C . LEU A 1 108 ? -24.699 10.428 30.069 1.00 96.06 108 LEU A C 1
ATOM 819 O O . LEU A 1 108 ? -23.777 9.625 29.943 1.00 96.06 108 LEU A O 1
ATOM 823 N N . GLU A 1 109 ? -25.949 10.143 29.696 1.00 97.00 109 GLU A N 1
ATOM 824 C CA . GLU A 1 109 ? -26.329 8.857 29.097 1.00 97.00 109 GLU A CA 1
ATOM 825 C C . GLU A 1 109 ? -25.567 8.561 27.800 1.00 97.00 109 GLU A C 1
ATOM 827 O O . GLU A 1 109 ? -25.141 7.431 27.570 1.00 97.00 109 GLU A O 1
ATOM 832 N N . LEU A 1 110 ? -25.419 9.559 26.922 1.00 97.38 110 LEU A N 1
ATOM 833 C CA . LEU A 1 110 ? -24.708 9.390 25.655 1.00 97.38 110 LEU A CA 1
ATOM 834 C C . LEU A 1 110 ? -23.215 9.122 25.874 1.00 97.38 110 LEU A C 1
ATOM 836 O O . LEU A 1 110 ? -22.654 8.285 25.174 1.00 97.38 110 LEU A O 1
ATOM 840 N N . ARG A 1 111 ? -22.587 9.772 26.861 1.00 97.19 111 ARG A N 1
ATOM 841 C CA . ARG A 1 111 ? -21.186 9.509 27.231 1.00 97.19 111 ARG A CA 1
ATOM 842 C C . ARG A 1 111 ? -20.997 8.102 27.783 1.00 97.19 111 ARG A C 1
ATOM 844 O O . ARG A 1 111 ? -20.145 7.388 27.280 1.00 97.19 111 ARG A O 1
ATOM 851 N N . ALA A 1 112 ? -21.868 7.658 28.690 1.00 97.88 112 ALA A N 1
ATOM 852 C CA . ALA A 1 112 ? -21.816 6.292 29.211 1.00 97.88 112 ALA A CA 1
ATOM 853 C C . ALA A 1 112 ? -21.956 5.231 28.100 1.00 97.88 112 ALA A C 1
ATOM 855 O O . ALA A 1 112 ? -21.339 4.169 28.164 1.00 97.88 112 ALA A O 1
ATOM 856 N N . LYS A 1 113 ? -22.743 5.517 27.052 1.00 98.38 113 LYS A N 1
ATOM 857 C CA . LYS A 1 113 ? -22.830 4.649 25.866 1.00 98.38 113 LYS A CA 1
ATOM 858 C C . LYS A 1 113 ? -21.531 4.619 25.061 1.00 98.38 113 LYS A C 1
ATOM 860 O O . LYS A 1 113 ? -21.176 3.549 24.582 1.00 98.38 113 LYS A O 1
ATOM 865 N N . ILE A 1 114 ? -20.852 5.757 24.902 1.00 97.81 114 ILE A N 1
ATOM 866 C CA . ILE A 1 114 ? -19.541 5.826 24.236 1.00 97.81 114 ILE A CA 1
ATOM 867 C C . ILE A 1 114 ? -18.513 5.032 25.045 1.00 97.81 114 ILE A C 1
ATOM 869 O O . ILE A 1 114 ? -17.883 4.144 24.485 1.00 97.81 114 ILE A O 1
ATOM 873 N N . ASP A 1 115 ? -18.440 5.249 26.359 1.00 98.31 115 ASP A N 1
ATOM 874 C CA . ASP A 1 115 ? -17.494 4.552 27.237 1.00 98.31 115 ASP A CA 1
ATOM 875 C C . ASP A 1 115 ? -17.663 3.021 27.158 1.00 98.31 115 ASP A C 1
ATOM 877 O O . ASP A 1 115 ? -16.685 2.283 27.047 1.00 98.31 115 ASP A O 1
ATOM 881 N N . ALA A 1 116 ? -18.907 2.526 27.134 1.00 98.62 116 ALA A N 1
ATOM 882 C CA . ALA A 1 116 ? -19.195 1.096 26.988 1.00 98.62 116 ALA A CA 1
ATOM 883 C C . ALA A 1 116 ? -18.804 0.528 25.604 1.00 98.62 116 ALA A C 1
ATOM 885 O O . ALA A 1 116 ? -18.410 -0.642 25.486 1.00 98.62 116 ALA A O 1
ATOM 886 N N . ILE A 1 117 ? -18.921 1.338 24.544 1.00 98.44 117 ILE A N 1
ATOM 887 C CA . ILE A 1 117 ? -18.452 0.977 23.199 1.00 98.44 117 ILE A CA 1
ATOM 888 C C . ILE A 1 117 ? -16.923 0.920 23.186 1.00 98.44 117 ILE A C 1
ATOM 890 O O . ILE A 1 117 ? -16.369 -0.074 22.718 1.00 98.44 117 ILE A O 1
ATOM 894 N N . ASP A 1 118 ? -16.251 1.922 23.747 1.00 98.31 118 ASP A N 1
ATOM 895 C CA . ASP A 1 118 ? -14.790 2.008 23.791 1.00 98.31 118 ASP A CA 1
ATOM 896 C C . ASP A 1 118 ? -14.180 0.857 24.603 1.00 98.31 118 ASP A C 1
ATOM 898 O O . ASP A 1 118 ? -13.225 0.214 24.156 1.00 98.31 118 ASP A O 1
ATOM 902 N N . GLU A 1 119 ? -14.783 0.502 25.742 1.00 98.50 119 GLU A N 1
ATOM 903 C CA . GLU A 1 119 ? -14.401 -0.683 26.519 1.00 98.50 119 GLU A CA 1
ATOM 904 C C . GLU A 1 119 ? -14.529 -1.966 25.682 1.00 98.50 119 GLU A C 1
ATOM 906 O O . GLU A 1 119 ? -13.649 -2.835 25.699 1.00 98.50 119 GLU A O 1
ATOM 911 N N . SER A 1 120 ? -15.605 -2.080 24.899 1.00 98.62 120 SER A N 1
ATOM 912 C CA . SER A 1 120 ? -15.821 -3.230 24.021 1.00 98.62 120 SER A CA 1
ATOM 913 C C . SER A 1 120 ? -14.809 -3.292 22.878 1.00 98.62 120 SER A C 1
ATOM 915 O O . SER A 1 120 ? -14.311 -4.379 22.584 1.00 98.62 120 SER A O 1
ATOM 917 N N . VAL A 1 121 ? -14.464 -2.156 22.265 1.00 97.94 121 VAL A N 1
ATOM 918 C CA . VAL A 1 121 ? -13.416 -2.067 21.236 1.00 97.94 121 VAL A CA 1
ATOM 919 C C . VAL A 1 121 ? -12.067 -2.483 21.816 1.00 97.94 121 VAL A C 1
ATOM 921 O O . VAL A 1 121 ? -11.407 -3.354 21.251 1.00 97.94 121 VAL A O 1
ATOM 924 N N . HIS A 1 122 ? -11.682 -1.938 22.972 1.00 98.19 122 HIS A N 1
ATOM 925 C CA . HIS A 1 122 ? -10.434 -2.297 23.642 1.00 98.19 122 HIS A CA 1
ATOM 926 C C . HIS A 1 122 ? -10.367 -3.801 23.945 1.00 98.19 122 HIS A C 1
ATOM 928 O O . HIS A 1 122 ? -9.386 -4.466 23.609 1.00 98.19 122 HIS A O 1
ATOM 934 N N . ARG A 1 123 ? -11.439 -4.371 24.507 1.00 98.50 123 ARG A N 1
ATOM 935 C CA . ARG A 1 123 ? -11.532 -5.811 24.780 1.00 98.50 123 ARG A CA 1
ATOM 936 C C . ARG A 1 123 ? -11.388 -6.651 23.508 1.00 98.50 123 ARG A C 1
ATOM 938 O O . ARG A 1 123 ? -10.664 -7.642 23.534 1.00 98.50 123 ARG A O 1
ATOM 945 N N . LEU A 1 124 ? -12.027 -6.262 22.402 1.00 98.31 124 LEU A N 1
ATOM 946 C CA . LEU A 1 124 ? -11.903 -6.960 21.114 1.00 98.31 124 LEU A CA 1
ATOM 947 C C . LEU A 1 124 ? -10.473 -6.894 20.556 1.00 98.31 124 LEU A C 1
ATOM 949 O O . LEU A 1 124 ? -9.982 -7.883 20.013 1.00 98.31 124 LEU A O 1
ATOM 953 N N . LEU A 1 125 ? -9.780 -5.763 20.719 1.00 97.00 125 LEU A N 1
ATOM 954 C CA . LEU A 1 125 ? -8.373 -5.626 20.327 1.00 97.00 125 LEU A CA 1
ATOM 955 C C . LEU A 1 125 ? -7.458 -6.528 21.166 1.00 97.00 125 LEU A C 1
ATOM 957 O O . LEU A 1 125 ? -6.570 -7.170 20.608 1.00 97.00 125 LEU A O 1
ATOM 961 N N . MET A 1 126 ? -7.700 -6.635 22.476 1.00 97.25 126 MET A N 1
ATOM 962 C CA . MET A 1 126 ? -6.953 -7.554 23.346 1.00 97.25 126 MET A CA 1
ATOM 963 C C . MET A 1 126 ? -7.222 -9.019 22.995 1.00 97.25 126 MET A C 1
ATOM 965 O O . MET A 1 126 ? -6.288 -9.809 22.919 1.00 97.25 126 MET A O 1
ATOM 969 N N . GLN A 1 127 ? -8.474 -9.375 22.693 1.00 97.00 127 GLN A N 1
ATOM 970 C CA . GLN A 1 127 ? -8.812 -10.716 22.206 1.00 97.00 127 GLN A CA 1
ATOM 971 C C . GLN A 1 127 ? -8.094 -11.034 20.890 1.00 97.00 127 GLN A C 1
ATOM 973 O O . GLN A 1 127 ? -7.557 -12.127 20.731 1.00 97.00 127 GLN A O 1
ATOM 978 N N . ARG A 1 128 ? -8.030 -10.072 19.958 1.00 95.25 128 ARG A N 1
ATOM 979 C CA . ARG A 1 128 ? -7.254 -10.231 18.723 1.00 95.25 128 ARG A CA 1
ATOM 980 C C . ARG A 1 128 ? -5.772 -10.456 19.015 1.00 95.25 128 ARG A C 1
ATOM 982 O O . ARG A 1 128 ? -5.168 -11.277 18.337 1.00 95.25 128 ARG A O 1
ATOM 989 N N . ALA A 1 129 ? -5.204 -9.762 20.000 1.00 92.75 129 ALA A N 1
ATOM 990 C CA . ALA A 1 129 ? -3.813 -9.960 20.393 1.00 92.75 129 ALA A CA 1
ATOM 991 C C . ALA A 1 129 ? -3.538 -11.371 20.901 1.00 92.75 129 ALA A C 1
ATOM 993 O O . ALA A 1 129 ? -2.643 -12.019 20.372 1.00 92.75 129 ALA A O 1
ATOM 994 N N . SER A 1 130 ? -4.375 -11.891 21.799 1.00 94.31 130 SER A N 1
ATOM 995 C CA . SER A 1 130 ? -4.237 -13.269 22.279 1.00 94.31 130 SER A CA 1
ATOM 996 C C . SER A 1 130 ? -4.315 -14.300 21.146 1.00 94.31 130 SER A C 1
ATOM 998 O O . SER A 1 130 ? -3.518 -15.228 21.108 1.00 94.31 130 SER A O 1
ATOM 1000 N N . VAL A 1 131 ? -5.201 -14.100 20.161 1.00 91.50 131 VAL A N 1
ATOM 1001 C CA . VAL A 1 131 ? -5.273 -14.977 18.974 1.00 91.50 131 VAL A CA 1
ATOM 1002 C C . VAL A 1 131 ? -3.989 -14.919 18.139 1.00 91.50 131 VAL A C 1
ATOM 1004 O O . VAL A 1 131 ? -3.592 -15.922 17.550 1.00 91.50 131 VAL A O 1
ATOM 1007 N N . ILE A 1 132 ? -3.339 -13.756 18.051 1.00 87.00 132 ILE A N 1
ATOM 1008 C CA . ILE A 1 132 ? -2.053 -13.624 17.357 1.00 87.00 132 ILE A CA 1
ATOM 1009 C C . ILE A 1 132 ? -0.934 -14.318 18.138 1.00 87.00 132 ILE A C 1
ATOM 1011 O O . ILE A 1 132 ? -0.111 -14.978 17.508 1.00 87.00 132 ILE A O 1
ATOM 1015 N N . ASP A 1 133 ? -0.930 -14.241 19.468 1.00 87.06 133 ASP A N 1
ATOM 1016 C CA . ASP A 1 133 ? 0.029 -14.976 20.300 1.00 87.06 133 ASP A CA 1
ATOM 1017 C C . ASP A 1 133 ? -0.098 -16.491 20.060 1.00 87.06 133 ASP A C 1
ATOM 1019 O O . ASP A 1 133 ? 0.886 -17.152 19.724 1.00 87.06 133 ASP A O 1
ATOM 1023 N N . GLU A 1 134 ? -1.324 -17.024 20.090 1.00 89.06 134 GLU A N 1
ATOM 1024 C CA . GLU A 1 134 ? -1.607 -18.428 19.752 1.00 89.06 134 GLU A CA 1
ATOM 1025 C C . GLU A 1 134 ? -1.172 -18.775 18.315 1.00 89.06 134 GLU A C 1
ATOM 1027 O O . GLU A 1 134 ? -0.612 -19.841 18.054 1.00 89.06 134 GLU A O 1
ATOM 1032 N N . LEU A 1 135 ? -1.389 -17.867 17.355 1.00 83.12 135 LEU A N 1
ATOM 1033 C CA . LEU A 1 135 ? -0.978 -18.058 15.962 1.00 83.12 135 LEU A CA 1
ATOM 1034 C C . LEU A 1 135 ? 0.547 -18.176 15.821 1.00 83.12 135 LEU A C 1
ATOM 1036 O O . LEU A 1 135 ? 1.018 -18.989 15.021 1.00 83.12 135 LEU A O 1
ATOM 1040 N N . ILE A 1 136 ? 1.300 -17.367 16.571 1.00 81.19 136 ILE A N 1
ATOM 1041 C CA . ILE A 1 136 ? 2.768 -17.390 16.607 1.00 81.19 136 ILE A CA 1
ATOM 1042 C C . ILE A 1 136 ? 3.254 -18.702 17.234 1.00 81.19 136 ILE A C 1
ATOM 1044 O O . ILE A 1 136 ? 4.151 -19.342 16.681 1.00 81.19 136 ILE A O 1
ATOM 1048 N N . GLU A 1 137 ? 2.637 -19.140 18.336 1.00 83.44 137 GLU A N 1
ATOM 1049 C CA . GLU A 1 137 ? 2.962 -20.412 18.995 1.00 83.44 137 GLU A CA 1
ATOM 1050 C C . GLU A 1 137 ? 2.747 -21.617 18.067 1.00 83.44 137 GLU A C 1
ATOM 1052 O O . GLU A 1 137 ? 3.606 -22.495 17.984 1.00 83.44 137 GLU A O 1
ATOM 1057 N N . VAL A 1 138 ? 1.631 -21.646 17.328 1.00 80.19 138 VAL A N 1
ATOM 1058 C CA . VAL A 1 138 ? 1.281 -22.763 16.433 1.00 80.19 138 VAL A CA 1
ATOM 1059 C C . VAL A 1 138 ? 2.154 -22.804 15.179 1.00 80.19 138 VAL A C 1
ATOM 1061 O O . VAL A 1 138 ? 2.533 -23.887 14.732 1.00 80.19 138 VAL A O 1
ATOM 1064 N N . LYS A 1 139 ? 2.451 -21.653 14.565 1.00 68.50 139 LYS A N 1
ATOM 1065 C CA . LYS A 1 139 ? 3.188 -21.615 13.289 1.00 68.50 139 LYS A CA 1
ATOM 1066 C C . LYS A 1 139 ? 4.700 -21.759 13.448 1.00 68.50 139 LYS A C 1
ATOM 1068 O O . LYS A 1 139 ? 5.367 -22.058 12.458 1.00 68.50 139 LYS A O 1
ATOM 1073 N N . GLY A 1 140 ? 5.231 -21.581 14.660 1.00 57.38 140 GLY A N 1
ATOM 1074 C CA . GLY A 1 140 ? 6.668 -21.459 14.887 1.00 57.38 140 GLY A CA 1
ATOM 1075 C C . GLY A 1 140 ? 7.233 -20.185 14.243 1.00 57.38 140 GLY A C 1
ATOM 1076 O O . GLY A 1 140 ? 6.646 -19.600 13.333 1.00 57.38 140 GLY A O 1
ATOM 1077 N N . THR A 1 141 ? 8.393 -19.726 14.706 1.00 48.56 141 THR A N 1
ATOM 1078 C CA . THR A 1 141 ? 9.062 -18.497 14.232 1.00 48.56 141 THR A CA 1
ATOM 1079 C C . THR A 1 141 ? 9.690 -18.643 12.838 1.00 48.56 141 THR A C 1
ATOM 1081 O O . THR A 1 141 ? 10.814 -18.196 12.629 1.00 48.56 141 THR A O 1
ATOM 1084 N N . VAL A 1 142 ? 9.042 -19.329 11.892 1.00 47.59 142 VAL A N 1
ATOM 1085 C CA . VAL A 1 142 ? 9.636 -19.604 10.579 1.00 47.59 142 VAL A CA 1
ATOM 1086 C C . VAL A 1 142 ? 8.598 -19.501 9.468 1.00 47.59 142 VAL A C 1
ATOM 1088 O O . VAL A 1 142 ? 7.839 -20.429 9.198 1.00 47.59 142 VAL A O 1
ATOM 1091 N N . ARG A 1 143 ? 8.665 -18.391 8.739 1.00 49.88 143 ARG A N 1
ATOM 1092 C CA . ARG A 1 143 ? 9.016 -18.443 7.317 1.00 49.88 143 ARG A CA 1
ATOM 1093 C C . ARG A 1 143 ? 9.814 -17.191 6.981 1.00 49.88 143 ARG A C 1
ATOM 1095 O O . ARG A 1 143 ? 9.343 -16.093 7.257 1.00 49.88 143 ARG A O 1
ATOM 1102 N N . ASP A 1 144 ? 10.992 -17.390 6.398 1.00 43.59 144 ASP A N 1
ATOM 1103 C CA . ASP A 1 144 ? 11.727 -16.330 5.714 1.00 43.59 144 ASP A CA 1
ATOM 1104 C C . ASP A 1 144 ? 10.829 -15.733 4.625 1.00 43.59 144 ASP A C 1
ATOM 1106 O O . ASP A 1 144 ? 10.181 -16.473 3.877 1.00 43.59 144 ASP A O 1
ATOM 1110 N N . GLY A 1 145 ? 10.781 -14.403 4.558 1.00 49.72 145 GLY A N 1
ATOM 1111 C CA . GLY A 1 145 ? 9.985 -13.652 3.592 1.00 49.72 145 GLY A CA 1
ATOM 1112 C C . GLY A 1 145 ? 8.787 -12.973 4.245 1.00 49.72 145 GLY A C 1
ATOM 1113 O O . GLY A 1 145 ? 7.732 -13.589 4.385 1.00 49.72 145 GLY A O 1
ATOM 1114 N N . ALA A 1 146 ? 8.992 -11.709 4.629 1.00 54.31 146 ALA A N 1
ATOM 1115 C CA . ALA A 1 146 ? 8.045 -10.672 5.030 1.00 54.31 146 ALA A CA 1
ATOM 1116 C C . ALA A 1 146 ? 6.633 -11.167 5.383 1.00 54.31 146 ALA A C 1
ATOM 1118 O O . ALA A 1 146 ? 5.844 -11.561 4.523 1.00 54.31 146 ALA A O 1
ATOM 1119 N N . ALA A 1 147 ? 6.246 -11.017 6.654 1.00 64.19 147 ALA A N 1
ATOM 1120 C CA . ALA A 1 147 ? 4.874 -11.270 7.109 1.00 64.19 147 ALA A CA 1
ATOM 1121 C C . ALA A 1 147 ? 3.799 -10.467 6.345 1.00 64.19 147 ALA A C 1
ATOM 1123 O O . ALA A 1 147 ? 2.611 -10.783 6.450 1.00 64.19 147 ALA A O 1
ATOM 1124 N N . PHE A 1 148 ? 4.204 -9.462 5.564 1.00 78.75 148 PHE A N 1
ATOM 1125 C CA . PHE A 1 148 ? 3.344 -8.704 4.672 1.00 78.75 148 PHE A CA 1
ATOM 1126 C C . PHE A 1 148 ? 2.730 -9.587 3.575 1.00 78.75 148 PHE A C 1
ATOM 1128 O O . PHE A 1 148 ? 3.414 -10.130 2.708 1.00 78.75 148 PHE A O 1
ATOM 1135 N N . ARG A 1 149 ? 1.398 -9.715 3.608 1.00 84.81 149 ARG A N 1
ATOM 1136 C CA . ARG A 1 149 ? 0.619 -10.523 2.659 1.00 84.81 149 ARG A CA 1
ATOM 1137 C C . ARG A 1 149 ? -0.372 -9.634 1.910 1.00 84.81 149 ARG A C 1
ATOM 1139 O O . ARG A 1 149 ? -1.542 -9.576 2.303 1.00 84.81 149 ARG A O 1
ATOM 1146 N N . PRO A 1 150 ? 0.051 -8.979 0.818 1.00 87.19 150 PRO A N 1
ATOM 1147 C CA . PRO A 1 150 ? -0.746 -7.960 0.134 1.00 87.19 150 PRO A CA 1
ATOM 1148 C C . PRO A 1 150 ? -2.104 -8.493 -0.338 1.00 87.19 150 PRO A C 1
ATOM 1150 O O . PRO A 1 150 ? -3.123 -7.836 -0.143 1.00 87.19 150 PRO A O 1
ATOM 1153 N N . GLY A 1 151 ? -2.156 -9.720 -0.873 1.00 87.88 151 GLY A N 1
ATOM 1154 C CA . GLY A 1 151 ? -3.413 -10.339 -1.307 1.00 87.88 151 GLY A CA 1
ATOM 1155 C C . GLY A 1 151 ? -4.406 -10.557 -0.161 1.00 87.88 151 GLY A C 1
ATOM 1156 O O . GLY A 1 151 ? -5.600 -10.310 -0.314 1.00 87.88 151 GLY A O 1
ATOM 1157 N N . ARG A 1 152 ? -3.921 -10.953 1.024 1.00 88.69 152 ARG A N 1
ATOM 1158 C CA . ARG A 1 152 ? -4.768 -11.122 2.215 1.00 88.69 152 ARG A CA 1
ATOM 1159 C C . ARG A 1 152 ? -5.291 -9.776 2.710 1.00 88.69 152 ARG A C 1
ATOM 1161 O O . ARG A 1 152 ? -6.465 -9.683 3.060 1.00 88.69 152 ARG A O 1
ATOM 1168 N N . GLU A 1 153 ? -4.444 -8.751 2.744 1.00 91.44 153 GLU A N 1
ATOM 1169 C CA . GLU A 1 153 ? -4.855 -7.406 3.152 1.00 91.44 153 GLU A CA 1
ATOM 1170 C C . GLU A 1 153 ? -5.880 -6.804 2.191 1.00 91.44 153 GLU A C 1
ATOM 1172 O O . GLU A 1 153 ? -6.885 -6.259 2.642 1.00 91.44 153 GLU A O 1
ATOM 1177 N N . ALA A 1 154 ? -5.684 -6.972 0.882 1.00 92.00 154 ALA A N 1
ATOM 1178 C CA . ALA A 1 154 ? -6.640 -6.542 -0.131 1.00 92.00 154 ALA A CA 1
ATOM 1179 C C . ALA A 1 154 ? -8.020 -7.191 0.073 1.00 92.00 154 ALA A C 1
ATOM 1181 O O . ALA A 1 154 ? -9.033 -6.492 0.052 1.00 92.00 154 ALA A O 1
ATOM 1182 N N . SER A 1 155 ? -8.077 -8.501 0.343 1.00 92.06 155 SER A N 1
ATOM 1183 C CA . SER A 1 155 ? -9.337 -9.190 0.663 1.00 92.06 155 SER A CA 1
ATOM 1184 C C . SER A 1 155 ? -9.994 -8.641 1.932 1.00 92.06 155 SER A C 1
ATOM 1186 O O . SER A 1 155 ? -11.195 -8.374 1.927 1.00 92.06 155 SER A O 1
ATOM 1188 N N . MET A 1 156 ? -9.218 -8.388 2.994 1.00 93.44 156 MET A N 1
ATOM 1189 C CA . MET A 1 156 ? -9.752 -7.763 4.212 1.00 93.44 156 MET A CA 1
ATOM 1190 C C . MET A 1 156 ? -10.319 -6.365 3.944 1.00 93.44 156 MET A C 1
ATOM 1192 O O . MET A 1 156 ? -11.371 -6.023 4.482 1.00 93.44 156 MET A O 1
ATOM 1196 N N . MET A 1 157 ? -9.647 -5.552 3.122 1.00 94.50 157 MET A N 1
ATOM 1197 C CA . MET A 1 157 ? -10.132 -4.215 2.768 1.00 94.50 157 MET A CA 1
ATOM 1198 C C . MET A 1 157 ? -11.396 -4.280 1.903 1.00 94.50 157 MET A C 1
ATOM 1200 O O . MET A 1 157 ? -12.320 -3.503 2.128 1.00 94.50 157 MET A O 1
ATOM 1204 N N . ARG A 1 158 ? -11.500 -5.243 0.976 1.00 94.44 158 ARG A N 1
ATOM 1205 C CA . ARG A 1 158 ? -12.732 -5.487 0.203 1.00 94.44 158 ARG A CA 1
ATOM 1206 C C . ARG A 1 158 ? -13.915 -5.811 1.111 1.00 94.44 158 ARG A C 1
ATOM 1208 O O . ARG A 1 158 ? -14.973 -5.200 0.982 1.00 94.44 158 ARG A O 1
ATOM 1215 N N . GLU A 1 159 ? -13.729 -6.718 2.068 1.00 94.38 159 GLU A N 1
ATOM 1216 C CA . GLU A 1 159 ? -14.758 -7.046 3.062 1.00 94.38 159 GLU A CA 1
ATOM 1217 C C . GLU A 1 159 ? -15.107 -5.846 3.956 1.00 94.38 159 GLU A C 1
ATOM 1219 O O . GLU A 1 159 ? -16.276 -5.639 4.292 1.00 94.38 159 GLU A O 1
ATOM 1224 N N . LEU A 1 160 ? -14.107 -5.038 4.327 1.00 94.75 160 LEU A N 1
ATOM 1225 C CA . LEU A 1 160 ? -14.286 -3.823 5.120 1.00 94.75 160 LEU A CA 1
ATOM 1226 C C . LEU A 1 160 ? -15.161 -2.795 4.398 1.00 94.75 160 LEU A C 1
ATOM 1228 O O . LEU A 1 160 ? -16.094 -2.273 5.007 1.00 94.75 160 LEU A O 1
ATOM 1232 N N . VAL A 1 161 ? -14.885 -2.540 3.119 1.00 93.50 161 VAL A N 1
ATOM 1233 C CA . VAL A 1 161 ? -15.665 -1.628 2.273 1.00 93.50 161 VAL A CA 1
ATOM 1234 C C . VAL A 1 161 ? -17.083 -2.158 2.075 1.00 93.50 161 VAL A C 1
ATOM 1236 O O . VAL A 1 161 ? -18.042 -1.422 2.294 1.00 93.50 161 VAL A O 1
ATOM 1239 N N . ALA A 1 162 ? -17.239 -3.445 1.751 1.00 93.00 162 ALA A N 1
ATOM 1240 C CA . ALA A 1 162 ? -18.546 -4.049 1.482 1.00 93.00 162 ALA A CA 1
ATOM 1241 C C . ALA A 1 162 ? -19.516 -3.974 2.677 1.00 93.00 162 ALA A C 1
ATOM 1243 O O . ALA A 1 162 ? -20.727 -3.842 2.498 1.00 93.00 162 ALA A O 1
ATOM 1244 N N . ARG A 1 163 ? -19.002 -4.044 3.912 1.00 93.94 163 ARG A N 1
ATOM 1245 C CA . ARG A 1 163 ? -19.818 -3.933 5.135 1.00 93.94 163 ARG A CA 1
ATOM 1246 C C . ARG A 1 163 ? -19.957 -2.503 5.666 1.00 93.94 163 ARG A C 1
ATOM 1248 O O . ARG A 1 163 ? -20.706 -2.301 6.624 1.00 93.94 163 ARG A O 1
ATOM 1255 N N . HIS A 1 164 ? -19.225 -1.536 5.112 1.00 93.50 164 HIS A N 1
ATOM 1256 C CA . H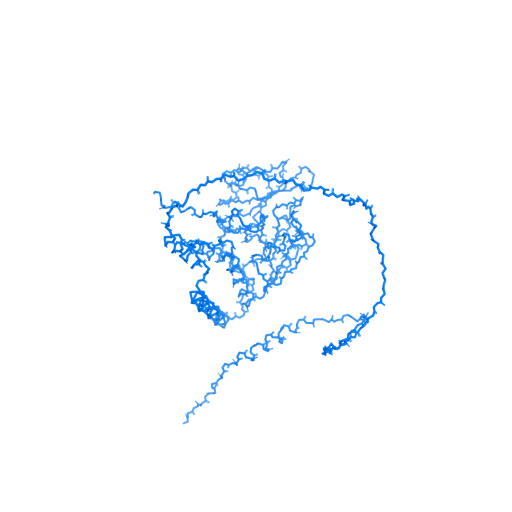IS A 1 164 ? -19.195 -0.171 5.625 1.00 93.50 164 HIS A CA 1
ATOM 1257 C C . HIS A 1 164 ? -20.540 0.535 5.404 1.00 93.50 164 HIS A C 1
ATOM 1259 O O . HIS A 1 164 ? -21.063 0.595 4.293 1.00 93.50 164 HIS A O 1
ATOM 1265 N N . LYS A 1 165 ? -21.113 1.067 6.488 1.00 90.56 165 LYS A N 1
ATOM 1266 C CA . LYS A 1 165 ? -22.387 1.797 6.507 1.00 90.56 165 LYS A CA 1
ATOM 1267 C C . LYS A 1 165 ? -22.321 2.913 7.547 1.00 90.56 165 LYS A C 1
ATOM 1269 O O . LYS A 1 165 ? -21.626 2.785 8.554 1.00 90.56 165 LYS A O 1
ATOM 1274 N N . GLY A 1 166 ? -23.116 3.959 7.346 1.00 91.19 166 GLY A N 1
ATOM 1275 C CA . GLY A 1 166 ? -23.208 5.097 8.261 1.00 91.19 166 GLY A CA 1
ATOM 1276 C C . GLY A 1 166 ? -22.384 6.298 7.801 1.00 91.19 166 GLY A C 1
ATOM 1277 O O . GLY A 1 166 ? -22.060 6.427 6.627 1.00 91.19 166 GLY A O 1
ATOM 1278 N N . HIS A 1 167 ? -22.110 7.206 8.735 1.00 91.69 167 HIS A N 1
ATOM 1279 C CA . HIS A 1 167 ? -21.567 8.547 8.465 1.00 91.69 167 HIS A CA 1
ATOM 1280 C C . HIS A 1 167 ? -20.081 8.714 8.830 1.00 91.69 167 HIS A C 1
ATOM 1282 O O . HIS A 1 167 ? -19.537 9.804 8.674 1.00 91.69 167 HIS A O 1
ATOM 1288 N N . LEU A 1 168 ? -19.421 7.669 9.339 1.00 92.69 168 LEU A N 1
ATOM 1289 C CA . LEU A 1 168 ? -17.977 7.708 9.578 1.00 92.69 168 LEU A CA 1
ATOM 1290 C C . LEU A 1 168 ? -17.250 7.625 8.221 1.00 92.69 168 LEU A C 1
ATOM 1292 O O . LEU A 1 168 ? -17.564 6.708 7.471 1.00 92.69 168 LEU A O 1
ATOM 1296 N N . PRO A 1 169 ? -16.300 8.517 7.883 1.00 92.94 169 PRO A N 1
ATOM 1297 C CA . PRO A 1 169 ? -15.616 8.468 6.590 1.00 92.94 169 PRO A CA 1
ATOM 1298 C C . PRO A 1 169 ? -14.871 7.147 6.364 1.00 92.94 169 PRO A C 1
ATOM 1300 O O . PRO A 1 169 ? -14.170 6.664 7.257 1.00 92.94 169 PRO A O 1
ATOM 1303 N N . ILE A 1 170 ? -14.966 6.586 5.153 1.00 93.38 170 ILE A N 1
ATOM 1304 C CA . ILE A 1 170 ? -14.337 5.296 4.826 1.00 93.38 170 ILE A CA 1
ATOM 1305 C C . ILE A 1 170 ? -12.816 5.325 5.014 1.00 93.38 170 ILE A C 1
ATOM 1307 O O . ILE A 1 170 ? -12.269 4.384 5.576 1.00 93.38 170 ILE A O 1
ATOM 1311 N N . ALA A 1 171 ? -12.146 6.423 4.648 1.00 93.31 171 ALA A N 1
ATOM 1312 C CA . ALA A 1 171 ? -10.696 6.562 4.791 1.00 93.31 171 ALA A CA 1
ATOM 1313 C C . ALA A 1 171 ? -10.247 6.537 6.265 1.00 93.31 171 ALA A C 1
ATOM 1315 O O . ALA A 1 171 ? -9.169 6.043 6.585 1.00 93.31 171 ALA A O 1
ATOM 1316 N N . THR A 1 172 ? -11.087 7.014 7.193 1.00 94.38 172 THR A N 1
ATOM 1317 C CA . THR A 1 172 ? -10.823 6.894 8.637 1.00 94.38 172 THR A CA 1
ATOM 1318 C C . THR A 1 172 ? -10.883 5.435 9.080 1.00 94.38 172 THR A C 1
ATOM 1320 O O . THR A 1 172 ? -10.017 4.973 9.820 1.00 94.38 172 THR A O 1
ATOM 1323 N N . VAL A 1 173 ? -11.889 4.695 8.607 1.00 95.25 173 VAL A N 1
ATOM 1324 C CA . VAL A 1 173 ? -12.030 3.264 8.903 1.00 95.25 173 VAL A CA 1
ATOM 1325 C C . VAL A 1 173 ? -10.882 2.467 8.285 1.00 95.25 173 VAL A C 1
ATOM 1327 O O . VAL A 1 173 ? -10.319 1.607 8.956 1.00 95.25 173 VAL A O 1
ATOM 1330 N N . GLU A 1 174 ? -10.496 2.775 7.047 1.00 95.50 174 GLU A N 1
ATOM 1331 C CA . GLU A 1 174 ? -9.323 2.186 6.405 1.00 95.50 174 GLU A CA 1
ATOM 1332 C C . GLU A 1 174 ? -8.072 2.397 7.252 1.00 95.50 174 GLU A C 1
ATOM 1334 O O . GLU A 1 174 ? -7.409 1.419 7.588 1.00 95.50 174 GLU A O 1
ATOM 1339 N N . HIS A 1 175 ? -7.783 3.636 7.660 1.00 95.81 175 HIS A N 1
ATOM 1340 C CA . HIS A 1 175 ? -6.585 3.941 8.437 1.00 95.81 175 HIS A CA 1
ATOM 1341 C C . HIS A 1 175 ? -6.529 3.169 9.762 1.00 95.81 175 HIS A C 1
ATOM 1343 O O . HIS A 1 175 ? -5.491 2.602 10.104 1.00 95.81 175 HIS A O 1
ATOM 1349 N N . PHE A 1 176 ? -7.651 3.068 10.486 1.00 96.00 176 PHE A N 1
ATOM 1350 C CA . PHE A 1 176 ? -7.715 2.259 11.708 1.00 96.00 176 PHE A CA 1
ATOM 1351 C C . PHE A 1 176 ? -7.385 0.794 11.437 1.00 96.00 176 PHE A C 1
ATOM 1353 O O . PHE A 1 176 ? -6.618 0.176 12.177 1.00 96.00 176 PHE A O 1
ATOM 1360 N N . TRP A 1 177 ? -7.946 0.230 10.369 1.00 96.19 177 TRP A N 1
ATOM 1361 C CA . TRP A 1 177 ? -7.671 -1.150 10.000 1.00 96.19 177 TRP A CA 1
ATOM 1362 C C . TRP A 1 177 ? -6.236 -1.349 9.514 1.00 96.19 177 TRP A C 1
ATOM 1364 O O . TRP A 1 177 ? -5.648 -2.374 9.847 1.00 96.19 177 TRP A O 1
ATOM 1374 N N . ARG A 1 178 ? -5.658 -0.387 8.788 1.00 95.88 178 ARG A N 1
ATOM 1375 C CA . ARG A 1 178 ? -4.252 -0.400 8.371 1.00 95.88 178 ARG A CA 1
ATOM 1376 C C . ARG A 1 178 ? -3.321 -0.416 9.575 1.00 95.88 178 ARG A C 1
ATOM 1378 O O . ARG A 1 178 ? -2.533 -1.346 9.672 1.00 95.88 178 ARG A O 1
ATOM 1385 N N . GLU A 1 179 ? -3.491 0.479 10.552 1.00 96.19 179 GLU A N 1
ATOM 1386 C CA . GLU A 1 179 ? -2.699 0.440 11.795 1.00 96.19 179 GLU A CA 1
ATOM 1387 C C . GLU A 1 179 ? -2.845 -0.926 12.490 1.00 96.19 179 GLU A C 1
ATOM 1389 O O . GLU A 1 179 ? -1.854 -1.597 12.761 1.00 96.19 179 GLU A O 1
ATOM 1394 N N . ILE A 1 180 ? -4.076 -1.415 12.687 1.00 95.69 180 ILE A N 1
ATOM 1395 C CA . ILE A 1 180 ? -4.329 -2.719 13.328 1.00 95.69 180 ILE A CA 1
ATOM 1396 C C . ILE A 1 180 ? -3.707 -3.889 12.541 1.00 95.69 180 ILE A C 1
ATOM 1398 O O . ILE A 1 180 ? -3.285 -4.893 13.123 1.00 95.69 180 ILE A O 1
ATOM 1402 N N . ILE A 1 181 ? -3.679 -3.840 11.215 1.00 93.75 181 ILE A N 1
ATOM 1403 C CA . ILE A 1 181 ? -3.062 -4.891 10.403 1.00 93.75 181 ILE A CA 1
ATOM 1404 C C . ILE A 1 181 ? -1.542 -4.798 10.510 1.00 93.75 181 ILE A C 1
ATOM 1406 O O . ILE A 1 181 ? -0.901 -5.799 10.840 1.00 93.75 181 ILE A O 1
ATOM 1410 N N . SER A 1 182 ? -0.971 -3.615 10.307 1.00 94.19 182 SER A N 1
ATOM 1411 C CA . SER A 1 182 ? 0.472 -3.395 10.287 1.00 94.19 182 SER A CA 1
ATOM 1412 C C . SER A 1 182 ? 1.119 -3.659 11.642 1.00 94.19 182 SER A C 1
ATOM 1414 O O . SER A 1 182 ? 2.107 -4.391 11.684 1.00 94.19 182 SER A O 1
ATOM 1416 N N . THR A 1 183 ? 0.528 -3.189 12.750 1.00 93.94 183 THR A N 1
ATOM 1417 C CA . THR A 1 183 ? 1.015 -3.466 14.113 1.00 93.94 183 THR A CA 1
ATOM 1418 C C . THR A 1 183 ? 1.127 -4.962 14.364 1.00 93.94 183 THR A C 1
ATOM 1420 O O . THR A 1 183 ? 2.172 -5.456 14.776 1.00 93.94 183 THR A O 1
ATOM 1423 N N . PHE A 1 184 ? 0.067 -5.720 14.093 1.00 91.44 184 PHE A N 1
ATOM 1424 C CA . PHE A 1 184 ? 0.058 -7.147 14.410 1.00 91.44 184 PHE A CA 1
ATOM 1425 C C . PHE A 1 184 ? 0.850 -7.986 13.412 1.00 91.44 184 PHE A C 1
ATOM 1427 O O . PHE A 1 184 ? 1.340 -9.052 13.772 1.00 91.44 184 PHE A O 1
ATOM 1434 N N . THR A 1 185 ? 1.004 -7.519 12.175 1.00 89.88 185 THR A N 1
ATOM 1435 C CA . THR A 1 185 ? 1.936 -8.120 11.212 1.00 89.88 185 THR A CA 1
ATOM 1436 C C . THR A 1 185 ? 3.373 -7.951 11.702 1.00 89.88 185 THR A C 1
ATOM 1438 O O . THR A 1 185 ? 4.118 -8.925 11.729 1.00 89.88 185 THR A O 1
ATOM 1441 N N . HIS A 1 186 ? 3.725 -6.762 12.201 1.00 90.19 186 HIS A N 1
ATOM 1442 C CA . HIS A 1 186 ? 5.041 -6.476 12.772 1.00 90.19 186 HIS A CA 1
ATOM 1443 C C . HIS A 1 186 ? 5.324 -7.270 14.059 1.00 90.19 186 HIS A C 1
ATOM 1445 O O . HIS A 1 186 ? 6.439 -7.744 14.253 1.00 90.19 186 HIS A O 1
ATOM 1451 N N . LEU A 1 187 ? 4.318 -7.471 14.922 1.00 87.38 187 LEU A N 1
ATOM 1452 C CA . LEU A 1 187 ? 4.453 -8.321 16.115 1.00 87.38 187 LEU A CA 1
ATOM 1453 C C . LEU A 1 187 ? 4.716 -9.797 15.771 1.00 87.38 187 LEU A C 1
ATOM 1455 O O . LEU A 1 187 ? 5.397 -10.480 16.530 1.00 87.38 187 LEU A O 1
ATOM 1459 N N . GLN A 1 188 ? 4.185 -10.287 14.644 1.00 85.12 188 GLN A N 1
ATOM 1460 C CA . GLN A 1 188 ? 4.419 -11.657 14.171 1.00 85.12 188 GLN A CA 1
ATOM 1461 C C . GLN A 1 188 ? 5.805 -11.820 13.541 1.00 85.12 188 GLN A C 1
ATOM 1463 O O . GLN A 1 188 ? 6.506 -12.779 13.855 1.00 85.12 188 GLN A O 1
ATOM 1468 N N . ALA A 1 189 ? 6.188 -10.902 12.651 1.00 85.81 189 ALA A N 1
ATOM 1469 C CA . ALA A 1 189 ? 7.532 -10.828 12.094 1.00 85.81 189 ALA A CA 1
ATOM 1470 C C . ALA A 1 189 ? 7.900 -9.355 11.848 1.00 85.81 189 ALA A C 1
ATOM 1472 O O . ALA A 1 189 ? 7.247 -8.698 11.027 1.00 85.81 189 ALA A O 1
ATOM 1473 N N . PRO A 1 190 ? 8.914 -8.822 12.550 1.00 89.31 190 PRO A N 1
ATOM 1474 C CA . PRO A 1 190 ? 9.353 -7.450 12.352 1.00 89.31 190 PRO A CA 1
ATOM 1475 C C . PRO A 1 190 ? 9.811 -7.200 10.915 1.00 89.31 190 PRO A C 1
ATOM 1477 O O . PRO A 1 190 ? 10.539 -7.998 10.337 1.00 89.31 190 PRO A O 1
ATOM 1480 N N . TYR A 1 191 ? 9.404 -6.062 10.367 1.00 92.00 191 TYR A N 1
ATOM 1481 C CA . TYR A 1 191 ? 9.835 -5.556 9.067 1.00 92.00 191 TYR A CA 1
ATOM 1482 C C . TYR A 1 191 ? 10.007 -4.039 9.138 1.00 92.00 191 TYR A C 1
ATOM 1484 O O . TYR A 1 191 ? 9.468 -3.395 10.046 1.00 92.00 191 TYR A O 1
ATOM 1492 N N . GLU A 1 192 ? 10.743 -3.477 8.182 1.00 95.12 192 GLU A N 1
ATOM 1493 C CA . GLU A 1 192 ? 10.972 -2.035 8.053 1.00 95.12 192 GLU A CA 1
ATOM 1494 C C . GLU A 1 192 ? 10.386 -1.494 6.745 1.00 95.12 192 GLU A C 1
ATOM 1496 O O . GLU A 1 192 ? 10.377 -2.178 5.720 1.00 95.12 192 GLU A O 1
ATOM 1501 N N . VAL A 1 193 ? 9.917 -0.247 6.774 1.00 97.62 193 VAL A N 1
ATOM 1502 C CA . VAL A 1 193 ? 9.426 0.468 5.592 1.00 97.62 193 VAL A CA 1
ATOM 1503 C C . VAL A 1 193 ? 10.414 1.565 5.220 1.00 97.62 193 VAL A C 1
ATOM 1505 O O . VAL A 1 193 ? 10.817 2.366 6.062 1.00 97.62 193 VAL A O 1
ATOM 1508 N N . PHE A 1 194 ? 10.769 1.632 3.946 1.00 98.19 194 PHE A N 1
ATOM 1509 C CA . PHE A 1 194 ? 11.558 2.695 3.345 1.00 98.19 194 PHE A CA 1
ATOM 1510 C C . PHE A 1 194 ? 10.657 3.534 2.446 1.00 98.19 194 PHE A C 1
ATOM 1512 O O . PHE A 1 194 ? 9.776 2.999 1.778 1.00 98.19 194 PHE A O 1
ATOM 1519 N N . ALA A 1 195 ? 10.868 4.842 2.419 1.00 97.69 195 ALA A N 1
ATOM 1520 C CA . ALA A 1 195 ? 10.157 5.747 1.521 1.00 97.69 195 ALA A CA 1
ATOM 1521 C C . ALA A 1 195 ? 11.125 6.802 0.993 1.00 97.69 195 ALA A C 1
ATOM 1523 O O . ALA A 1 195 ? 12.130 7.090 1.637 1.00 97.69 195 ALA A O 1
ATOM 1524 N N . CYS A 1 196 ? 10.823 7.394 -0.154 1.00 96.19 196 CYS A N 1
ATOM 1525 C CA . CYS A 1 196 ? 11.557 8.538 -0.689 1.00 96.19 196 CYS A CA 1
ATOM 1526 C C . CYS A 1 196 ? 10.606 9.714 -0.932 1.00 96.19 196 CYS A C 1
ATOM 1528 O O . CYS A 1 196 ? 9.398 9.486 -1.011 1.00 96.19 196 CYS A O 1
ATOM 1530 N N . PRO A 1 197 ? 11.112 10.954 -1.071 1.00 94.25 197 PRO A N 1
ATOM 1531 C CA . PRO A 1 197 ? 10.283 12.104 -1.395 1.00 94.25 197 PRO A CA 1
ATOM 1532 C C . PRO A 1 197 ? 9.396 11.865 -2.616 1.00 94.25 197 PRO A C 1
ATOM 1534 O O . PRO A 1 197 ? 9.823 11.298 -3.622 1.00 94.25 197 PRO A O 1
ATOM 1537 N N . PHE A 1 198 ? 8.157 12.311 -2.482 1.00 91.38 198 PHE A N 1
ATOM 1538 C CA . PHE A 1 198 ? 7.138 12.339 -3.523 1.00 91.38 198 PHE A CA 1
ATOM 1539 C C . PHE A 1 198 ? 7.171 13.700 -4.244 1.00 91.38 198 PHE A C 1
ATOM 1541 O O . PHE A 1 198 ? 7.954 14.574 -3.858 1.00 91.38 198 PHE A O 1
ATOM 1548 N N . GLU A 1 199 ? 6.327 13.931 -5.254 1.00 85.50 199 GLU A N 1
ATOM 1549 C CA . GLU A 1 199 ? 6.189 15.269 -5.858 1.00 85.50 199 GLU A CA 1
ATOM 1550 C C . GLU A 1 199 ? 5.734 16.302 -4.817 1.00 85.50 199 GLU A C 1
ATOM 1552 O O . GLU A 1 199 ? 6.242 17.425 -4.784 1.00 85.50 199 GLU A O 1
ATOM 1557 N N . GLY A 1 200 ? 4.860 15.894 -3.887 1.00 82.50 200 GLY A N 1
ATOM 1558 C CA . GLY A 1 200 ? 4.492 16.678 -2.701 1.00 82.50 200 GLY A CA 1
ATOM 1559 C C . GLY A 1 200 ? 5.596 16.824 -1.636 1.00 82.50 200 GLY A C 1
ATOM 1560 O O . GLY A 1 200 ? 5.364 17.433 -0.590 1.00 82.50 200 GLY A O 1
ATOM 1561 N N . GLY A 1 201 ? 6.791 16.274 -1.871 1.00 90.62 201 GLY A N 1
ATOM 1562 C CA . GLY A 1 201 ? 7.936 16.294 -0.964 1.00 90.62 201 GLY A CA 1
ATOM 1563 C C . GLY A 1 201 ? 7.978 15.128 0.031 1.00 90.62 201 GLY A C 1
ATOM 1564 O O . GLY A 1 201 ? 7.204 14.173 -0.034 1.00 90.62 201 GLY A O 1
ATOM 1565 N N . GLU A 1 202 ? 8.916 15.199 0.978 1.00 93.19 202 GLU A N 1
ATOM 1566 C CA . GLU A 1 202 ? 9.136 14.149 1.987 1.00 93.19 202 GLU A CA 1
ATOM 1567 C C . GLU A 1 202 ? 7.930 13.963 2.921 1.00 93.19 202 GLU A C 1
ATOM 1569 O O . GLU A 1 202 ? 7.583 12.836 3.270 1.00 93.19 202 GLU A O 1
ATOM 1574 N N . ALA A 1 203 ? 7.242 15.051 3.285 1.00 93.38 203 ALA A N 1
ATOM 1575 C CA . ALA A 1 203 ? 6.070 14.988 4.156 1.00 93.38 203 ALA A CA 1
ATOM 1576 C C . ALA A 1 203 ? 4.942 14.143 3.543 1.00 93.38 203 ALA A C 1
ATOM 1578 O O . ALA A 1 203 ? 4.411 13.270 4.222 1.00 93.38 203 ALA A O 1
ATOM 1579 N N . ALA A 1 204 ? 4.642 14.327 2.252 1.00 92.25 204 ALA A N 1
ATOM 1580 C CA . ALA A 1 204 ? 3.621 13.550 1.546 1.00 92.25 204 ALA A CA 1
ATOM 1581 C C . ALA A 1 204 ? 3.974 12.052 1.474 1.00 92.25 204 ALA A C 1
ATOM 1583 O O . ALA A 1 204 ? 3.108 11.186 1.641 1.00 92.25 204 ALA A O 1
ATOM 1584 N N . ALA A 1 205 ? 5.258 11.733 1.290 1.00 93.94 205 ALA A N 1
ATOM 1585 C CA . ALA A 1 205 ? 5.744 10.357 1.314 1.00 93.94 205 ALA A CA 1
ATOM 1586 C C . ALA A 1 205 ? 5.585 9.718 2.704 1.00 93.94 205 ALA A C 1
ATOM 1588 O O . ALA A 1 205 ? 5.114 8.585 2.826 1.00 93.94 205 ALA A O 1
ATOM 1589 N N . ILE A 1 206 ? 5.928 10.457 3.765 1.00 95.56 206 ILE A N 1
ATOM 1590 C CA . ILE A 1 206 ? 5.756 10.009 5.151 1.00 95.56 206 ILE A CA 1
ATOM 1591 C C . ILE A 1 206 ? 4.274 9.828 5.480 1.00 95.56 206 ILE A C 1
ATOM 1593 O O . ILE A 1 206 ? 3.911 8.809 6.059 1.00 95.56 206 ILE A O 1
ATOM 1597 N N . GLU A 1 207 ? 3.412 10.773 5.105 1.00 94.62 207 GLU A N 1
ATOM 1598 C CA . GLU A 1 207 ? 1.962 10.681 5.303 1.00 94.62 207 GLU A CA 1
ATOM 1599 C C . GLU A 1 207 ? 1.387 9.443 4.614 1.00 94.62 207 GLU A C 1
ATOM 1601 O O . GLU A 1 207 ? 0.647 8.683 5.239 1.00 94.62 207 GLU A O 1
ATOM 1606 N N . THR A 1 208 ? 1.801 9.181 3.372 1.00 95.31 208 THR A N 1
ATOM 1607 C CA . THR A 1 208 ? 1.434 7.967 2.632 1.00 95.31 208 THR A CA 1
ATOM 1608 C C . THR A 1 208 ? 1.877 6.717 3.382 1.00 95.31 208 THR A C 1
ATOM 1610 O O . THR A 1 208 ? 1.059 5.856 3.705 1.00 95.31 208 THR A O 1
ATOM 1613 N N . ALA A 1 209 ? 3.160 6.622 3.732 1.00 96.44 209 ALA A N 1
ATOM 1614 C CA . ALA A 1 209 ? 3.685 5.459 4.435 1.00 96.44 209 ALA A CA 1
ATOM 1615 C C . ALA A 1 209 ? 3.002 5.245 5.798 1.00 96.44 209 ALA A C 1
ATOM 1617 O O . ALA A 1 209 ? 2.661 4.115 6.140 1.00 96.44 209 ALA A O 1
ATOM 1618 N N . ARG A 1 210 ? 2.740 6.311 6.564 1.00 96.69 210 ARG A N 1
ATOM 1619 C CA . ARG A 1 210 ? 2.078 6.234 7.877 1.00 96.69 210 ARG A CA 1
ATOM 1620 C C . ARG A 1 210 ? 0.598 5.917 7.783 1.00 96.69 210 ARG A C 1
ATOM 1622 O O . ARG A 1 210 ? 0.094 5.195 8.637 1.00 96.69 210 ARG A O 1
ATOM 1629 N N . PHE A 1 211 ? -0.094 6.383 6.750 1.00 96.75 211 PHE A N 1
ATOM 1630 C CA . PHE A 1 211 ? -1.483 6.001 6.534 1.00 96.75 211 PHE A CA 1
ATOM 1631 C C . PHE A 1 211 ? -1.620 4.482 6.336 1.00 96.75 211 PHE A C 1
ATOM 1633 O O . PHE A 1 211 ? -2.531 3.876 6.903 1.00 96.75 211 PHE A O 1
ATOM 1640 N N . TYR A 1 212 ? -0.698 3.877 5.577 1.00 95.25 212 TYR A N 1
ATOM 1641 C CA . TYR A 1 212 ? -0.753 2.465 5.183 1.00 95.25 212 TYR A CA 1
ATOM 1642 C C . TYR A 1 212 ? -0.081 1.491 6.150 1.00 95.25 212 TYR A C 1
ATOM 1644 O O . TYR A 1 212 ? -0.592 0.391 6.338 1.00 95.25 212 TYR A O 1
ATOM 1652 N N . PHE A 1 213 ? 1.047 1.875 6.746 1.00 96.06 213 PHE A N 1
ATOM 1653 C CA . PHE A 1 213 ? 1.847 1.007 7.619 1.00 96.06 213 PHE A CA 1
ATOM 1654 C C . PHE A 1 213 ? 1.787 1.401 9.095 1.00 96.06 213 PHE A C 1
ATOM 1656 O O . PHE A 1 213 ? 2.376 0.731 9.947 1.00 96.06 213 PHE A O 1
ATOM 1663 N N . GLY A 1 214 ? 1.069 2.478 9.406 1.00 95.81 214 GLY A N 1
ATOM 1664 C CA . GLY A 1 214 ? 0.889 2.944 10.766 1.00 95.81 214 GLY A CA 1
ATOM 1665 C C . GLY A 1 214 ? 2.162 3.477 11.420 1.00 95.81 214 GLY A C 1
ATOM 1666 O O . GLY A 1 214 ? 3.169 3.779 10.767 1.00 95.81 214 GLY A O 1
ATOM 1667 N N . PHE A 1 215 ? 2.123 3.596 12.744 1.00 96.25 215 PHE A N 1
ATOM 1668 C CA . PHE A 1 215 ? 3.226 4.116 13.561 1.00 96.25 215 PHE A CA 1
ATOM 1669 C C . PHE A 1 215 ? 4.031 3.032 14.271 1.00 96.25 215 PHE A C 1
ATOM 1671 O O . PHE A 1 215 ? 5.157 3.284 14.697 1.00 96.25 215 PHE A O 1
ATOM 1678 N N . SER A 1 216 ? 3.476 1.825 14.367 1.00 94.25 216 SER A N 1
ATOM 1679 C CA . SER A 1 216 ? 4.129 0.690 15.026 1.00 94.25 216 SER A CA 1
ATOM 1680 C C . SER A 1 216 ? 5.319 0.133 14.232 1.00 94.25 216 SER A C 1
ATOM 1682 O O . SER A 1 216 ? 6.234 -0.441 14.816 1.00 94.25 216 SER A O 1
ATOM 1684 N N . VAL A 1 217 ? 5.317 0.305 12.908 1.00 95.62 217 VAL A N 1
ATOM 1685 C CA . VAL A 1 217 ? 6.373 -0.172 12.007 1.00 95.62 217 VAL A CA 1
ATOM 1686 C C . VAL A 1 217 ? 7.460 0.906 11.852 1.00 95.62 217 VAL A C 1
ATOM 1688 O O . VAL A 1 217 ? 7.125 2.080 11.628 1.00 95.62 217 VAL A O 1
ATOM 1691 N N . PRO A 1 218 ? 8.760 0.559 11.940 1.00 96.94 218 PRO A N 1
ATOM 1692 C CA . PRO A 1 218 ? 9.844 1.483 11.623 1.00 96.94 218 PRO A CA 1
ATOM 1693 C C . PRO A 1 218 ? 9.728 2.015 10.189 1.00 96.94 218 PRO A C 1
ATOM 1695 O O . PRO A 1 218 ? 9.601 1.242 9.241 1.00 96.94 218 PRO A O 1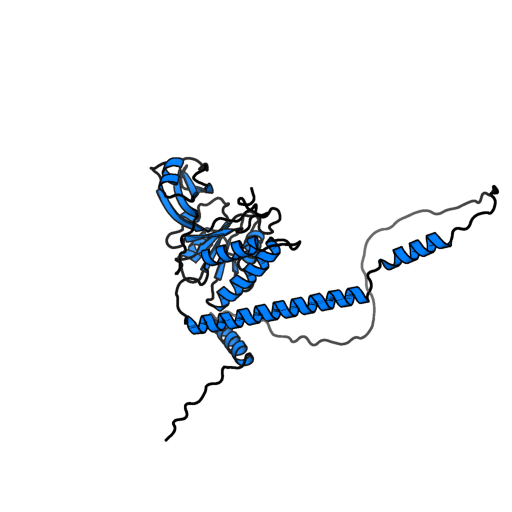
ATOM 1698 N N . LEU A 1 219 ? 9.795 3.340 10.040 1.00 98.00 219 LEU A N 1
ATOM 1699 C CA . LEU A 1 219 ? 9.825 4.030 8.751 1.00 98.00 219 LEU A CA 1
ATOM 1700 C C . LEU A 1 219 ? 11.157 4.763 8.625 1.00 98.00 219 LEU A C 1
ATOM 1702 O O . LEU A 1 219 ? 11.477 5.589 9.483 1.00 98.00 219 LEU A O 1
ATOM 1706 N N . ARG A 1 220 ? 11.900 4.493 7.553 1.00 97.81 220 ARG A N 1
ATOM 1707 C CA . ARG A 1 220 ? 13.151 5.175 7.230 1.00 97.81 220 ARG A CA 1
ATOM 1708 C C . ARG A 1 220 ? 13.012 5.943 5.909 1.00 97.81 220 ARG A C 1
ATOM 1710 O O . ARG A 1 220 ? 12.990 5.311 4.853 1.00 97.81 220 ARG A O 1
ATOM 1717 N N . PRO A 1 221 ? 12.926 7.283 5.938 1.00 97.31 221 PRO A N 1
ATOM 1718 C CA . PRO A 1 221 ? 13.015 8.068 4.717 1.00 97.31 221 PRO A CA 1
ATOM 1719 C C . PRO A 1 221 ? 14.437 7.983 4.140 1.00 97.31 221 PRO A C 1
ATOM 1721 O O . PRO A 1 221 ? 15.423 8.022 4.879 1.00 97.31 221 PRO A O 1
ATOM 1724 N N . LEU A 1 222 ? 14.527 7.843 2.821 1.00 97.44 222 LEU A N 1
ATOM 1725 C CA . LEU A 1 222 ? 15.746 7.864 2.013 1.00 97.44 222 LEU A CA 1
ATOM 1726 C C . LEU A 1 222 ? 15.656 8.991 0.984 1.00 97.44 222 LEU A C 1
ATOM 1728 O O . LEU A 1 222 ? 14.573 9.506 0.711 1.00 97.44 222 LEU A O 1
ATOM 1732 N N . SER A 1 223 ? 16.782 9.377 0.391 1.00 95.00 223 SER A N 1
ATOM 1733 C CA . SER A 1 223 ? 16.854 10.600 -0.419 1.00 95.00 223 SER A CA 1
ATOM 1734 C C . SER A 1 223 ? 16.259 10.431 -1.818 1.00 95.00 223 SER A C 1
ATOM 1736 O O . SER A 1 223 ? 15.924 11.420 -2.467 1.00 95.00 223 SER A O 1
ATOM 1738 N N . SER A 1 224 ? 16.151 9.194 -2.315 1.00 95.31 224 SER A N 1
ATOM 1739 C CA . SER A 1 224 ? 15.725 8.917 -3.690 1.00 95.31 224 SER A CA 1
ATOM 1740 C C . SER A 1 224 ? 15.056 7.552 -3.863 1.00 95.31 224 SER A C 1
ATOM 1742 O O . SER A 1 224 ? 15.257 6.632 -3.068 1.00 95.31 224 SER A O 1
ATOM 1744 N N . ALA A 1 225 ? 14.291 7.406 -4.949 1.00 96.50 225 ALA A N 1
ATOM 1745 C CA . ALA A 1 225 ? 13.680 6.135 -5.337 1.00 96.50 225 ALA A CA 1
ATOM 1746 C C . ALA A 1 225 ? 14.733 5.042 -5.588 1.00 96.50 225 ALA A C 1
ATOM 1748 O O . ALA A 1 225 ? 14.514 3.879 -5.264 1.00 96.50 225 ALA A O 1
ATOM 1749 N N . GLN A 1 226 ? 15.902 5.410 -6.118 1.00 95.56 226 GLN A N 1
ATOM 1750 C CA . GLN A 1 226 ? 17.016 4.499 -6.374 1.00 95.56 226 GLN A CA 1
ATOM 1751 C C . GLN A 1 226 ? 17.607 3.941 -5.077 1.00 95.56 226 GLN A C 1
ATOM 1753 O O . GLN A 1 226 ? 17.913 2.753 -5.018 1.00 95.56 226 GLN A O 1
ATOM 1758 N N . GLU A 1 227 ? 17.740 4.771 -4.038 1.00 97.44 227 GLU A N 1
ATOM 1759 C CA . GLU A 1 227 ? 18.185 4.319 -2.714 1.00 97.44 227 GLU A CA 1
ATOM 1760 C C . GLU A 1 227 ? 17.178 3.351 -2.087 1.00 97.44 227 GLU A C 1
ATOM 1762 O O . GLU A 1 227 ? 17.580 2.329 -1.535 1.00 97.44 227 GLU A O 1
ATOM 1767 N N . VAL A 1 228 ? 15.875 3.628 -2.222 1.00 98.12 228 VAL A N 1
ATOM 1768 C CA . VAL A 1 228 ? 14.823 2.699 -1.781 1.00 98.12 228 VAL A CA 1
ATOM 1769 C C . VAL A 1 228 ? 14.929 1.378 -2.541 1.00 98.12 228 VAL A C 1
ATOM 1771 O O . VAL A 1 228 ? 15.008 0.333 -1.907 1.00 98.12 228 VAL A O 1
ATOM 1774 N N . VAL A 1 229 ? 15.003 1.396 -3.877 1.00 98.00 229 VAL A N 1
ATOM 1775 C CA . VAL A 1 229 ? 15.153 0.169 -4.683 1.00 98.00 229 VAL A CA 1
ATOM 1776 C C . VAL A 1 229 ? 16.399 -0.619 -4.271 1.00 98.00 229 VAL A C 1
ATOM 1778 O O . VAL A 1 229 ? 16.299 -1.823 -4.054 1.00 98.00 229 VAL A O 1
ATOM 1781 N N . ALA A 1 230 ? 17.546 0.041 -4.094 1.00 97.81 230 ALA A N 1
ATOM 1782 C CA . ALA A 1 230 ? 18.774 -0.611 -3.641 1.00 97.81 230 ALA A CA 1
ATOM 1783 C C . ALA A 1 230 ? 18.603 -1.269 -2.261 1.00 97.81 230 ALA A C 1
ATOM 1785 O O . ALA A 1 230 ? 18.977 -2.426 -2.088 1.00 97.81 230 ALA A O 1
ATOM 1786 N N . ALA A 1 231 ? 17.972 -0.574 -1.309 1.00 97.62 231 ALA A N 1
ATOM 1787 C CA . ALA A 1 231 ? 17.703 -1.111 0.022 1.00 97.62 231 ALA A CA 1
ATOM 1788 C C . ALA A 1 231 ? 16.766 -2.331 -0.006 1.00 97.62 231 ALA A C 1
ATOM 1790 O O . ALA A 1 231 ? 16.905 -3.223 0.829 1.00 97.62 231 ALA A O 1
ATOM 1791 N N . ILE A 1 232 ? 15.818 -2.393 -0.945 1.00 97.19 232 ILE A N 1
ATOM 1792 C CA . ILE A 1 232 ? 14.925 -3.551 -1.096 1.00 97.19 232 ILE A CA 1
ATOM 1793 C C . ILE A 1 232 ? 15.624 -4.711 -1.818 1.00 97.19 232 ILE A C 1
ATOM 1795 O O . ILE A 1 232 ? 15.432 -5.864 -1.443 1.00 97.19 232 ILE A O 1
ATOM 1799 N N . GLU A 1 233 ? 16.482 -4.438 -2.800 1.00 96.31 233 GLU A N 1
ATOM 1800 C CA . GLU A 1 233 ? 17.260 -5.471 -3.503 1.00 96.31 233 GLU A CA 1
ATOM 1801 C C . GLU A 1 233 ? 18.286 -6.188 -2.608 1.00 96.31 233 GLU A C 1
ATOM 1803 O O . GLU A 1 233 ? 18.662 -7.321 -2.901 1.00 96.31 233 GLU A O 1
ATOM 1808 N N . GLU A 1 234 ? 18.699 -5.589 -1.486 1.00 94.94 234 GLU A N 1
ATOM 1809 C CA . GLU A 1 234 ? 19.488 -6.277 -0.448 1.00 94.94 234 GLU A CA 1
ATOM 1810 C C . GLU A 1 234 ? 18.724 -7.429 0.240 1.00 94.94 234 GLU A C 1
ATOM 1812 O O . GLU A 1 234 ? 19.337 -8.270 0.899 1.00 94.94 234 GLU A O 1
ATOM 1817 N N . GLY A 1 235 ? 17.398 -7.490 0.085 1.00 90.94 235 GLY A N 1
ATOM 1818 C CA . GLY A 1 235 ? 16.547 -8.525 0.663 1.00 90.94 235 GLY A CA 1
ATOM 1819 C C . GLY A 1 235 ? 16.178 -8.289 2.132 1.00 90.94 235 GLY A C 1
ATOM 1820 O O . GLY A 1 235 ? 16.225 -7.173 2.651 1.00 90.94 235 GLY A O 1
ATOM 1821 N N . GLY A 1 236 ? 15.777 -9.368 2.808 1.00 88.69 236 GLY A N 1
ATOM 1822 C CA . GLY A 1 236 ? 15.278 -9.336 4.187 1.00 88.69 236 GLY A CA 1
ATOM 1823 C C . GLY A 1 236 ? 13.821 -8.876 4.304 1.00 88.69 236 GLY A C 1
ATOM 1824 O O . GLY A 1 236 ? 13.075 -8.842 3.328 1.00 88.69 236 GLY A O 1
ATOM 1825 N N . ASP A 1 237 ? 13.404 -8.521 5.517 1.00 89.44 237 ASP A N 1
ATOM 1826 C CA . ASP A 1 237 ? 12.029 -8.104 5.813 1.00 89.44 237 ASP A CA 1
ATOM 1827 C C . ASP A 1 237 ? 11.873 -6.589 5.643 1.00 89.44 237 ASP A C 1
ATOM 1829 O O . ASP A 1 237 ? 11.810 -5.817 6.603 1.00 89.44 237 ASP A O 1
ATOM 1833 N N . ARG A 1 238 ? 11.874 -6.147 4.383 1.00 93.75 238 ARG A N 1
ATOM 1834 C CA . ARG A 1 238 ? 11.838 -4.729 4.005 1.00 93.75 238 ARG A CA 1
ATOM 1835 C C . ARG A 1 238 ? 10.729 -4.462 2.998 1.00 93.75 238 ARG A C 1
ATOM 1837 O O . ARG A 1 238 ? 10.484 -5.275 2.113 1.00 93.75 238 ARG A O 1
ATOM 1844 N N . LEU A 1 239 ? 10.094 -3.302 3.105 1.00 96.56 239 LEU A N 1
ATOM 1845 C CA . LEU A 1 239 ? 9.133 -2.791 2.128 1.00 96.56 239 LEU A CA 1
ATOM 1846 C C . LEU A 1 239 ? 9.567 -1.402 1.668 1.00 96.56 239 LEU A C 1
ATOM 1848 O O . LEU A 1 239 ? 10.038 -0.607 2.476 1.00 96.56 239 LEU A O 1
ATOM 1852 N N . GLY A 1 240 ? 9.400 -1.095 0.386 1.00 97.38 240 GLY A N 1
ATOM 1853 C CA . GLY A 1 240 ? 9.700 0.220 -0.181 1.00 97.38 240 GLY A CA 1
ATOM 1854 C C . GLY A 1 240 ? 8.439 0.884 -0.714 1.00 97.38 240 GLY A C 1
ATOM 1855 O O . GLY A 1 240 ? 7.746 0.279 -1.523 1.00 97.38 240 GLY A O 1
ATOM 1856 N N . VAL A 1 241 ? 8.146 2.111 -0.291 1.00 97.81 241 VAL A N 1
ATOM 1857 C CA . VAL A 1 241 ? 7.064 2.947 -0.825 1.00 97.81 241 VAL A CA 1
ATOM 1858 C C . VAL A 1 241 ? 7.656 3.904 -1.849 1.00 97.81 241 VAL A C 1
ATOM 1860 O O . VAL A 1 241 ? 8.498 4.738 -1.511 1.00 97.81 241 VAL A O 1
ATOM 1863 N N . LEU A 1 242 ? 7.219 3.770 -3.097 1.00 97.44 242 LEU A N 1
ATOM 1864 C CA . LEU A 1 242 ? 7.751 4.514 -4.232 1.00 97.44 242 LEU A CA 1
ATOM 1865 C C . LEU A 1 242 ? 6.640 5.289 -4.945 1.00 97.44 242 LEU A C 1
ATOM 1867 O O . LEU A 1 242 ? 5.581 4.709 -5.206 1.00 97.44 242 LEU A O 1
ATOM 1871 N N . PRO A 1 243 ? 6.866 6.568 -5.288 1.00 95.31 243 PRO A N 1
ATOM 1872 C CA . PRO A 1 243 ? 5.924 7.324 -6.096 1.00 95.31 243 PRO A CA 1
ATOM 1873 C C . PRO A 1 243 ? 5.885 6.776 -7.528 1.00 95.31 243 PRO A C 1
ATOM 1875 O O . PRO A 1 243 ? 6.856 6.196 -8.029 1.00 95.31 243 PRO A O 1
ATOM 1878 N N . LEU A 1 244 ? 4.755 6.988 -8.200 1.00 93.19 244 LEU A N 1
ATOM 1879 C CA . LEU A 1 244 ? 4.629 6.737 -9.639 1.00 93.19 244 LEU A CA 1
ATOM 1880 C C . LEU A 1 244 ? 5.080 7.939 -10.494 1.00 93.19 244 LEU A C 1
ATOM 1882 O O . LEU A 1 244 ? 5.343 7.776 -11.683 1.00 93.19 244 LEU A O 1
ATOM 1886 N N . GLY A 1 245 ? 5.212 9.127 -9.897 1.00 83.69 245 GLY A N 1
ATOM 1887 C CA . GLY A 1 245 ? 5.798 10.310 -10.534 1.00 83.69 245 GLY A CA 1
ATOM 1888 C C . GLY A 1 245 ? 7.332 10.336 -10.487 1.00 83.69 245 GLY A C 1
ATOM 1889 O O . GLY A 1 245 ? 7.972 9.543 -9.792 1.00 83.69 245 GLY A O 1
ATOM 1890 N N . GLY A 1 246 ? 7.929 11.285 -11.215 1.00 82.62 246 GLY A N 1
ATOM 1891 C CA . GLY A 1 246 ? 9.369 11.560 -11.189 1.00 82.62 246 GLY A CA 1
ATOM 1892 C C . GLY A 1 246 ? 10.091 11.424 -12.534 1.00 82.62 246 GLY A C 1
ATOM 1893 O O . GLY A 1 246 ? 9.523 11.056 -13.556 1.00 82.62 246 GLY A O 1
ATOM 1894 N N . LEU A 1 247 ? 11.386 11.760 -12.525 1.00 82.88 247 LEU A N 1
ATOM 1895 C CA . LEU A 1 247 ? 12.214 11.881 -13.736 1.00 82.88 247 LEU A CA 1
ATOM 1896 C C . LEU A 1 247 ? 13.034 10.629 -14.076 1.00 82.88 247 LEU A C 1
ATOM 1898 O O . LEU A 1 247 ? 13.695 10.606 -15.111 1.00 82.88 247 LEU A O 1
ATOM 1902 N N . TYR A 1 248 ? 13.027 9.610 -13.215 1.00 89.88 248 TYR A N 1
ATOM 1903 C CA . TYR A 1 248 ? 13.880 8.432 -13.360 1.00 89.88 248 TYR A CA 1
ATOM 1904 C C . TYR A 1 248 ? 13.063 7.137 -13.299 1.00 89.88 248 TYR A C 1
ATOM 1906 O O . TYR A 1 248 ? 12.252 6.983 -12.383 1.00 89.88 248 TYR A O 1
ATOM 1914 N N . PRO A 1 249 ? 13.316 6.169 -14.200 1.00 95.38 249 PRO A N 1
ATOM 1915 C CA . PRO A 1 249 ? 12.594 4.900 -14.233 1.00 95.38 249 PRO A CA 1
ATOM 1916 C C . PRO A 1 249 ? 13.144 3.933 -13.181 1.00 95.38 249 PRO A C 1
ATOM 1918 O O . PRO A 1 249 ? 13.847 2.971 -13.490 1.00 95.38 249 PRO A O 1
ATOM 1921 N N . TRP A 1 250 ? 12.843 4.183 -11.906 1.00 96.44 250 TRP A N 1
ATOM 1922 C CA . TRP A 1 250 ? 13.351 3.385 -10.783 1.00 96.44 250 TRP A CA 1
ATOM 1923 C C . TRP A 1 250 ? 13.062 1.880 -10.930 1.00 96.44 250 TRP A C 1
ATOM 1925 O O . TRP A 1 250 ? 13.838 1.052 -10.453 1.00 96.44 250 TRP A O 1
ATOM 1935 N N . TRP A 1 251 ? 11.995 1.509 -11.645 1.00 97.19 251 TRP A N 1
ATOM 1936 C CA . TRP A 1 251 ? 11.605 0.120 -11.901 1.00 97.19 251 TRP A CA 1
ATOM 1937 C C . TRP A 1 251 ? 12.610 -0.648 -12.775 1.00 97.19 251 TRP A C 1
ATOM 1939 O O . TRP A 1 251 ? 12.616 -1.877 -12.745 1.00 97.19 251 TRP A O 1
ATOM 1949 N N . GLN A 1 252 ? 13.513 0.030 -13.496 1.00 95.62 252 GLN A N 1
ATOM 1950 C CA . GLN A 1 252 ? 14.654 -0.616 -14.164 1.00 95.62 252 GLN A CA 1
ATOM 1951 C C . GLN A 1 252 ? 15.633 -1.252 -13.168 1.00 95.62 252 GLN A C 1
ATOM 1953 O O . GLN A 1 252 ? 16.358 -2.183 -13.520 1.00 95.62 252 GLN A O 1
ATOM 1958 N N . GLY A 1 253 ? 15.653 -0.763 -11.925 1.00 95.94 253 GLY A N 1
ATOM 1959 C CA . GLY A 1 253 ? 16.507 -1.281 -10.862 1.00 95.94 253 GLY A CA 1
ATOM 1960 C C . GLY A 1 253 ? 16.006 -2.576 -10.221 1.00 95.94 253 GLY A C 1
ATOM 1961 O O . GLY A 1 253 ? 16.782 -3.200 -9.501 1.00 95.94 253 GLY A O 1
ATOM 1962 N N . LEU A 1 254 ? 14.760 -2.989 -10.483 1.00 96.69 254 LEU A N 1
ATOM 1963 C CA . LEU A 1 254 ? 14.191 -4.218 -9.929 1.00 96.69 254 LEU A CA 1
ATOM 1964 C C . LEU A 1 254 ? 14.808 -5.450 -10.604 1.00 96.69 254 LEU A C 1
ATOM 1966 O O . LEU A 1 254 ? 14.746 -5.602 -11.826 1.00 96.69 254 LEU A O 1
ATOM 1970 N N . ARG A 1 255 ? 15.404 -6.331 -9.798 1.00 94.69 255 ARG A N 1
ATOM 1971 C CA . ARG A 1 255 ? 16.012 -7.600 -10.229 1.00 94.69 255 ARG A CA 1
ATOM 1972 C C . ARG A 1 255 ? 15.374 -8.774 -9.502 1.00 94.69 255 ARG A C 1
ATOM 1974 O O . ARG A 1 255 ? 14.946 -9.722 -10.150 1.00 94.69 255 ARG A O 1
ATOM 1981 N N . ASN A 1 256 ? 15.311 -8.694 -8.174 1.00 92.94 256 ASN A N 1
ATOM 1982 C CA . ASN A 1 256 ? 14.701 -9.712 -7.319 1.00 92.94 256 ASN A CA 1
ATOM 1983 C C . ASN A 1 256 ? 13.441 -9.189 -6.633 1.00 92.94 256 ASN A C 1
ATOM 1985 O O . ASN A 1 256 ? 12.526 -9.961 -6.344 1.00 92.94 256 ASN A O 1
ATOM 1989 N N . ALA A 1 257 ? 13.392 -7.887 -6.358 1.00 94.75 257 ALA A N 1
ATOM 1990 C CA . ALA A 1 257 ? 12.230 -7.259 -5.769 1.00 94.75 257 ALA A CA 1
ATOM 1991 C C . ALA A 1 257 ? 11.079 -7.172 -6.778 1.00 94.75 257 ALA A C 1
ATOM 1993 O O . ALA A 1 257 ? 11.258 -7.210 -7.995 1.00 94.75 257 ALA A O 1
ATOM 1994 N N . SER A 1 258 ? 9.864 -7.064 -6.259 1.00 94.88 258 SER A N 1
ATOM 1995 C CA . SER A 1 258 ? 8.649 -6.957 -7.059 1.00 94.88 258 SER A CA 1
ATOM 1996 C C . SER A 1 258 ? 7.721 -5.908 -6.479 1.00 94.88 258 SER A C 1
ATOM 1998 O O . SER A 1 258 ? 7.656 -5.722 -5.266 1.00 94.88 258 SER A O 1
ATOM 2000 N N . ILE A 1 259 ? 6.959 -5.256 -7.352 1.00 96.19 259 ILE A N 1
ATOM 2001 C CA . ILE A 1 259 ? 5.773 -4.499 -6.955 1.00 96.19 259 ILE A CA 1
ATOM 2002 C C . ILE A 1 259 ? 4.752 -5.484 -6.387 1.00 96.19 259 ILE A C 1
ATOM 2004 O O . ILE A 1 259 ? 4.490 -6.521 -6.997 1.00 96.19 259 ILE A O 1
ATOM 2008 N N . VAL A 1 260 ? 4.191 -5.154 -5.227 1.00 94.81 260 VAL A N 1
ATOM 2009 C CA . VAL A 1 260 ? 3.293 -6.035 -4.467 1.00 94.81 260 VAL A CA 1
ATOM 2010 C C . VAL A 1 260 ? 1.977 -5.371 -4.060 1.00 94.81 260 VAL A C 1
ATOM 2012 O O . VAL A 1 260 ? 1.014 -6.062 -3.731 1.00 94.81 260 VAL A O 1
ATOM 2015 N N . CYS A 1 261 ? 1.911 -4.039 -4.064 1.00 93.88 261 CYS A N 1
ATOM 2016 C CA . CYS A 1 261 ? 0.716 -3.283 -3.689 1.00 93.88 261 CYS A CA 1
ATOM 2017 C C . CYS A 1 261 ? 0.668 -1.941 -4.430 1.00 93.88 261 CYS A C 1
ATOM 2019 O O . CYS A 1 261 ? 1.716 -1.351 -4.688 1.00 93.88 261 CYS A O 1
ATOM 2021 N N . ALA A 1 262 ? -0.537 -1.454 -4.724 1.00 94.50 262 ALA A N 1
ATOM 2022 C CA . ALA A 1 262 ? -0.789 -0.098 -5.203 1.00 94.50 262 ALA A CA 1
ATOM 2023 C C . ALA A 1 262 ? -1.493 0.714 -4.112 1.00 94.50 262 ALA A C 1
ATOM 2025 O O . ALA A 1 262 ? -2.333 0.181 -3.383 1.00 94.50 262 ALA A O 1
ATOM 2026 N N . LEU A 1 263 ? -1.127 1.990 -4.009 1.00 94.56 263 LEU A N 1
ATOM 2027 C CA . LEU A 1 263 ? -1.634 2.947 -3.036 1.00 94.56 263 LEU A CA 1
ATOM 2028 C C . LEU A 1 263 ? -2.210 4.181 -3.775 1.00 94.56 263 LEU A C 1
ATOM 2030 O O . LEU A 1 263 ? -1.555 4.666 -4.697 1.00 94.56 263 LEU A O 1
ATOM 2034 N N . PRO A 1 264 ? -3.363 4.731 -3.353 1.00 93.81 264 PRO A N 1
ATOM 2035 C CA . PRO A 1 264 ? -4.216 4.182 -2.315 1.00 93.81 264 PRO A CA 1
ATOM 2036 C C . PRO A 1 264 ? -4.950 2.902 -2.751 1.00 93.81 264 PRO A C 1
ATOM 2038 O O . PRO A 1 264 ? -5.202 2.703 -3.933 1.00 93.81 264 PRO A O 1
ATOM 2041 N N . PHE A 1 265 ? -5.286 2.015 -1.804 1.00 92.81 265 PHE A N 1
ATOM 2042 C CA . PHE A 1 265 ? -6.076 0.818 -2.143 1.00 92.81 265 PHE A CA 1
ATOM 2043 C C . PHE A 1 265 ? -7.573 1.128 -2.222 1.00 92.81 265 PHE A C 1
ATOM 2045 O O . PHE A 1 265 ? -8.279 0.494 -2.999 1.00 92.81 265 PHE A O 1
ATOM 2052 N N . ILE A 1 266 ? -8.064 2.077 -1.420 1.00 93.44 266 ILE A N 1
ATOM 2053 C CA . ILE A 1 266 ? -9.422 2.613 -1.534 1.00 93.44 266 ILE A CA 1
ATOM 2054 C C . ILE A 1 266 ? -9.315 4.022 -2.112 1.00 93.44 266 ILE A C 1
ATOM 2056 O O . ILE A 1 266 ? -8.845 4.956 -1.465 1.00 93.44 266 ILE A O 1
ATOM 2060 N N . GLU A 1 267 ? -9.768 4.178 -3.344 1.00 90.81 267 GLU A N 1
ATOM 2061 C CA . GLU A 1 267 ? -9.805 5.449 -4.049 1.00 90.81 267 GLU A CA 1
ATOM 2062 C C . GLU A 1 267 ? -11.096 6.183 -3.674 1.00 90.81 267 GLU A C 1
ATOM 2064 O O . GLU A 1 267 ? -12.191 5.824 -4.105 1.00 90.81 267 GLU A O 1
ATOM 2069 N N . ALA A 1 268 ? -10.977 7.209 -2.830 1.00 88.12 268 ALA A N 1
ATOM 2070 C CA . ALA A 1 268 ? -12.091 8.058 -2.414 1.00 88.12 268 ALA A CA 1
ATOM 2071 C C . ALA A 1 268 ? -11.778 9.539 -2.712 1.00 88.12 268 ALA A C 1
ATOM 2073 O O . ALA A 1 268 ? -10.631 9.951 -2.530 1.00 88.12 268 ALA A O 1
ATOM 2074 N N . PRO A 1 269 ? -12.771 10.374 -3.089 1.00 83.69 269 PRO A N 1
ATOM 2075 C CA . PRO A 1 269 ? -12.542 11.787 -3.420 1.00 83.69 269 PRO A CA 1
ATOM 2076 C C . PRO A 1 269 ? -11.830 12.591 -2.321 1.00 83.69 269 PRO A C 1
ATOM 2078 O O . PRO A 1 269 ? -10.993 13.441 -2.612 1.00 83.69 269 PRO A O 1
ATOM 2081 N N . ASP A 1 270 ? -12.135 12.284 -1.059 1.00 84.62 270 ASP A N 1
ATOM 2082 C CA . ASP A 1 270 ? -11.573 12.949 0.121 1.00 84.62 270 ASP A CA 1
ATOM 2083 C C . ASP A 1 270 ? -10.500 12.095 0.823 1.00 84.62 270 ASP A C 1
ATOM 2085 O O . ASP A 1 270 ? -10.257 12.252 2.023 1.00 84.62 270 ASP A O 1
ATOM 2089 N N . HIS A 1 271 ? -9.871 11.155 0.107 1.00 90.12 271 HIS A N 1
ATOM 2090 C CA . HIS A 1 271 ? -8.812 10.328 0.679 1.00 90.12 271 HIS A CA 1
ATOM 2091 C C . HIS A 1 271 ? -7.605 11.210 1.084 1.00 90.12 271 HIS A C 1
ATOM 2093 O O . HIS A 1 271 ? -7.165 12.055 0.297 1.00 90.12 271 HIS A O 1
ATOM 2099 N N . PRO A 1 272 ? -7.057 11.064 2.310 1.00 89.12 272 PRO A N 1
ATOM 2100 C CA . PRO A 1 272 ? -5.977 11.927 2.797 1.00 89.12 272 PRO A CA 1
ATOM 2101 C C . PRO A 1 272 ? -4.660 11.699 2.047 1.00 89.12 272 PRO A C 1
ATOM 2103 O O . PRO A 1 272 ? -3.923 12.647 1.801 1.00 89.12 272 PRO A O 1
ATOM 2106 N N . VAL A 1 273 ? -4.389 10.459 1.632 1.00 89.62 273 VAL A N 1
ATOM 2107 C CA . VAL A 1 273 ? -3.297 10.142 0.701 1.00 89.62 273 VAL A CA 1
ATOM 2108 C C . VAL A 1 273 ? -3.780 10.393 -0.718 1.00 89.62 273 VAL A C 1
ATOM 2110 O O . VAL A 1 273 ? -4.706 9.719 -1.167 1.00 89.62 273 VAL A O 1
ATOM 2113 N N . ARG A 1 274 ? -3.167 11.359 -1.401 1.00 81.12 274 ARG A N 1
ATOM 2114 C CA . ARG A 1 274 ? -3.589 11.801 -2.739 1.00 81.12 274 ARG A CA 1
ATOM 2115 C C . ARG A 1 274 ? -2.660 11.359 -3.853 1.00 81.12 274 ARG A C 1
ATOM 2117 O O . ARG A 1 274 ? -3.109 11.224 -4.983 1.00 81.12 274 ARG A O 1
ATOM 2124 N N . GLU A 1 275 ? -1.381 11.189 -3.546 1.00 87.38 275 GLU A N 1
ATOM 2125 C CA . GLU A 1 275 ? -0.378 10.865 -4.550 1.00 87.38 275 GLU A CA 1
ATOM 2126 C C . GLU A 1 275 ? -0.288 9.343 -4.724 1.00 87.38 275 GLU A C 1
ATOM 2128 O O . GLU A 1 275 ? -0.020 8.639 -3.743 1.00 87.38 275 GLU A O 1
ATOM 2133 N N . PRO A 1 276 ? -0.539 8.819 -5.939 1.00 90.81 276 PRO A N 1
ATOM 2134 C CA . PRO A 1 276 ? -0.436 7.396 -6.202 1.00 90.81 276 PRO A CA 1
ATOM 2135 C C . PRO A 1 276 ? 0.987 6.881 -6.007 1.00 90.81 276 PRO A C 1
ATOM 2137 O O . PRO A 1 276 ? 1.967 7.464 -6.479 1.00 90.81 276 PRO A O 1
ATOM 2140 N N . ALA A 1 277 ? 1.087 5.736 -5.351 1.00 95.69 277 ALA A N 1
ATOM 2141 C CA . ALA A 1 277 ? 2.348 5.089 -5.051 1.00 95.69 277 ALA A CA 1
ATOM 2142 C C . ALA A 1 277 ? 2.221 3.575 -5.189 1.00 95.69 277 ALA A C 1
ATOM 2144 O O . ALA A 1 277 ? 1.130 3.011 -5.288 1.00 95.69 277 ALA A O 1
ATOM 2145 N N . VAL A 1 278 ? 3.357 2.898 -5.169 1.00 97.12 278 VAL A N 1
ATOM 2146 C CA . VAL A 1 278 ? 3.425 1.442 -5.116 1.00 97.12 278 VAL A CA 1
ATOM 2147 C C . VAL A 1 278 ? 4.318 0.998 -3.977 1.00 97.12 278 VAL A C 1
ATOM 2149 O O . VAL A 1 278 ? 5.224 1.711 -3.548 1.00 97.12 278 VAL A O 1
ATOM 2152 N N . VAL A 1 279 ? 4.049 -0.207 -3.489 1.00 97.00 279 VAL A N 1
ATOM 2153 C CA . VAL A 1 279 ? 4.910 -0.891 -2.532 1.00 97.00 279 VAL A CA 1
ATOM 2154 C C . VAL A 1 279 ? 5.706 -1.945 -3.281 1.00 97.00 279 VAL A C 1
ATOM 2156 O O . VAL A 1 279 ? 5.118 -2.767 -3.990 1.00 97.00 279 VAL A O 1
ATOM 2159 N N . ILE A 1 280 ? 7.021 -1.940 -3.098 1.00 96.69 280 ILE A N 1
ATOM 2160 C CA . ILE A 1 280 ? 7.923 -3.003 -3.535 1.00 96.69 280 ILE A CA 1
ATOM 2161 C C . ILE A 1 280 ? 8.404 -3.823 -2.337 1.00 96.69 280 ILE A C 1
ATOM 2163 O O . ILE A 1 280 ? 8.523 -3.309 -1.224 1.00 96.69 280 ILE A O 1
ATOM 2167 N N . ALA A 1 281 ? 8.687 -5.099 -2.570 1.00 95.06 281 ALA A N 1
ATOM 2168 C CA . ALA A 1 281 ? 9.218 -6.011 -1.564 1.00 95.06 281 ALA A CA 1
ATOM 2169 C C . ALA A 1 281 ? 10.197 -7.007 -2.202 1.00 95.06 281 ALA A C 1
ATOM 2171 O O . ALA A 1 281 ? 10.074 -7.282 -3.402 1.00 95.06 281 ALA A O 1
ATOM 2172 N N . PRO A 1 282 ? 11.121 -7.599 -1.425 1.00 92.81 282 PRO A N 1
ATOM 2173 C CA . PRO A 1 282 ? 11.849 -8.793 -1.843 1.00 92.81 282 PRO A CA 1
ATOM 2174 C C . PRO A 1 282 ? 10.876 -9.958 -2.112 1.00 92.81 282 PRO A C 1
ATOM 2176 O O . PRO A 1 282 ? 9.693 -9.860 -1.766 1.00 92.81 282 PRO A O 1
ATOM 2179 N N . PRO A 1 283 ? 11.340 -11.075 -2.703 1.00 87.06 283 PRO A N 1
ATOM 2180 C CA . PRO A 1 283 ? 10.495 -12.238 -2.959 1.00 87.06 283 PRO A CA 1
ATOM 2181 C C . PRO A 1 283 ? 9.693 -12.668 -1.720 1.00 87.06 283 PRO A C 1
ATOM 2183 O O . PRO A 1 283 ? 10.256 -13.034 -0.689 1.00 87.06 283 PRO A O 1
ATOM 2186 N N . LEU A 1 284 ? 8.363 -12.613 -1.829 1.00 79.12 284 LEU A N 1
ATOM 2187 C CA . LEU A 1 284 ? 7.453 -12.986 -0.747 1.00 79.12 284 LEU A CA 1
ATOM 2188 C C . LEU A 1 284 ? 7.265 -14.506 -0.695 1.00 79.12 284 LEU A C 1
ATOM 2190 O O . LEU A 1 284 ? 7.170 -15.165 -1.730 1.00 79.12 284 LEU A O 1
ATOM 2194 N N . ALA A 1 285 ? 7.121 -15.059 0.512 1.00 66.25 285 ALA A N 1
ATOM 2195 C CA . ALA A 1 285 ? 6.915 -16.496 0.724 1.00 66.25 285 ALA A CA 1
ATOM 2196 C C . ALA A 1 285 ? 5.550 -17.019 0.229 1.00 66.25 285 ALA A C 1
ATOM 2198 O O . ALA A 1 285 ? 5.366 -18.223 0.051 1.00 66.25 285 ALA A O 1
ATOM 2199 N N . ASP A 1 286 ? 4.577 -16.123 0.064 1.00 65.06 286 ASP A N 1
ATOM 2200 C CA . ASP A 1 286 ? 3.219 -16.410 -0.405 1.00 65.06 286 ASP A CA 1
ATOM 2201 C C . ASP A 1 286 ? 2.830 -15.354 -1.451 1.00 65.06 286 ASP A C 1
ATOM 2203 O O . ASP A 1 286 ? 2.110 -14.396 -1.138 1.00 65.06 286 ASP A O 1
ATOM 2207 N N . PRO A 1 287 ? 3.375 -15.451 -2.679 1.00 61.66 287 PRO A N 1
ATOM 2208 C CA . PRO A 1 287 ? 3.039 -14.535 -3.750 1.00 61.66 287 PRO A CA 1
ATOM 2209 C C . PRO A 1 287 ? 1.642 -14.906 -4.247 1.00 61.66 287 PRO A C 1
ATOM 2211 O O . PRO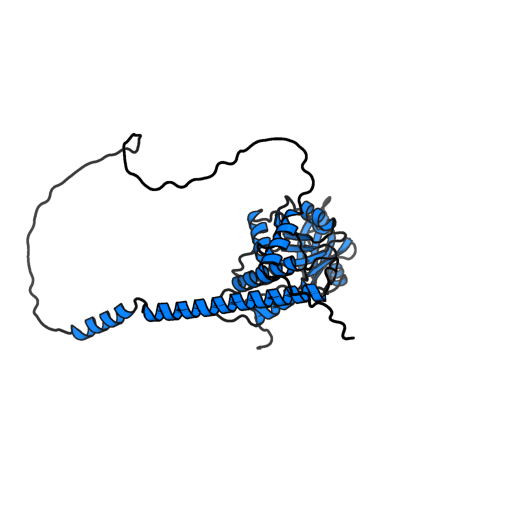 A 1 287 ? 1.482 -15.661 -5.205 1.00 61.66 287 PRO A O 1
ATOM 2214 N N . ALA A 1 288 ? 0.606 -14.408 -3.570 1.00 60.66 288 ALA A N 1
ATOM 2215 C CA . ALA A 1 288 ? -0.742 -14.478 -4.111 1.00 60.66 288 ALA A CA 1
ATOM 2216 C C . ALA A 1 288 ? -0.713 -13.896 -5.532 1.00 60.66 288 ALA A C 1
ATOM 2218 O O . ALA A 1 288 ? -0.164 -12.811 -5.743 1.00 60.66 288 ALA A O 1
ATOM 2219 N N . ALA A 1 289 ? -1.270 -14.625 -6.502 1.00 64.19 289 ALA A N 1
ATOM 2220 C CA . ALA A 1 289 ? -1.344 -14.151 -7.875 1.00 64.19 289 ALA A CA 1
ATOM 2221 C C . ALA A 1 289 ? -2.118 -12.828 -7.892 1.00 64.19 289 ALA A C 1
ATOM 2223 O O . ALA A 1 289 ? -3.314 -12.781 -7.603 1.00 64.19 289 ALA A O 1
ATOM 2224 N N . ALA A 1 290 ? -1.402 -11.744 -8.171 1.00 81.12 290 ALA A N 1
ATOM 2225 C CA . ALA A 1 290 ? -2.001 -10.436 -8.300 1.00 81.12 290 ALA A CA 1
ATOM 2226 C C . ALA A 1 290 ? -2.842 -10.396 -9.587 1.00 81.12 290 ALA A C 1
ATOM 2228 O O . ALA A 1 290 ? -2.309 -10.737 -10.646 1.00 81.12 290 ALA A O 1
ATOM 2229 N N . PRO A 1 291 ? -4.121 -9.981 -9.524 1.00 89.38 291 PRO A N 1
ATOM 2230 C CA . PRO A 1 291 ? -4.979 -9.899 -10.705 1.00 89.38 291 PRO A CA 1
ATOM 2231 C C . PRO A 1 291 ? -4.478 -8.863 -11.716 1.00 89.38 291 PRO A C 1
ATOM 2233 O O . PRO A 1 291 ? -4.768 -8.986 -12.898 1.00 89.38 291 PRO A O 1
ATOM 2236 N N . ILE A 1 292 ? -3.715 -7.863 -11.265 1.00 94.94 292 ILE A N 1
ATOM 2237 C CA . ILE A 1 292 ? -3.041 -6.895 -12.126 1.00 94.94 292 ILE A CA 1
ATOM 2238 C C . ILE A 1 292 ? -1.547 -7.205 -12.105 1.00 94.94 292 ILE A C 1
ATOM 2240 O O . ILE A 1 292 ? -0.913 -7.145 -11.049 1.00 94.94 292 ILE A O 1
ATOM 2244 N N . SER A 1 293 ? -0.979 -7.515 -13.267 1.00 95.56 293 SER A N 1
ATOM 2245 C CA . SER A 1 293 ? 0.463 -7.677 -13.453 1.00 95.56 293 SER A CA 1
ATOM 2246 C C . SER A 1 293 ? 1.112 -6.366 -13.882 1.00 95.56 293 SER A C 1
ATOM 2248 O O . SER A 1 293 ? 0.568 -5.636 -14.709 1.00 95.56 293 SER A O 1
ATOM 2250 N N . CYS A 1 294 ? 2.299 -6.100 -13.340 1.00 96.94 294 CYS A N 1
ATOM 2251 C CA . CYS A 1 294 ? 3.129 -4.952 -13.681 1.00 96.94 294 CYS A CA 1
ATOM 2252 C C . CYS A 1 294 ? 4.296 -5.374 -14.574 1.00 96.94 294 CYS A C 1
ATOM 2254 O O . CYS A 1 294 ? 4.997 -6.349 -14.284 1.00 96.94 294 CYS A O 1
ATOM 2256 N N . TRP A 1 295 ? 4.547 -4.589 -15.614 1.00 97.56 295 TRP A N 1
ATOM 2257 C CA . TRP A 1 295 ? 5.559 -4.824 -16.631 1.00 97.56 295 TRP A CA 1
ATOM 2258 C C . TRP A 1 295 ? 6.424 -3.580 -16.801 1.00 97.56 295 TRP A C 1
ATOM 2260 O O . TRP A 1 295 ? 5.912 -2.472 -16.943 1.00 97.56 295 TRP A O 1
ATOM 2270 N N . ARG A 1 296 ? 7.739 -3.772 -16.794 1.00 97.00 296 ARG A N 1
ATOM 2271 C CA . ARG A 1 296 ? 8.703 -2.801 -17.298 1.00 97.00 296 ARG A CA 1
ATOM 2272 C C . ARG A 1 296 ? 8.763 -2.944 -18.809 1.00 97.00 296 ARG A C 1
ATOM 2274 O O . ARG A 1 296 ? 8.879 -4.064 -19.302 1.00 97.00 296 ARG A O 1
ATOM 2281 N N . VAL A 1 297 ? 8.720 -1.816 -19.504 1.00 97.19 297 VAL A N 1
ATOM 2282 C CA . VAL A 1 297 ? 8.830 -1.727 -20.958 1.00 97.19 297 VAL A CA 1
ATOM 2283 C C . VAL A 1 297 ? 9.912 -0.711 -21.293 1.00 97.19 297 VAL A C 1
ATOM 2285 O O . VAL A 1 297 ? 9.704 0.493 -21.153 1.00 97.19 297 VAL A O 1
ATOM 2288 N N . ASP A 1 298 ? 11.071 -1.202 -21.712 1.00 96.44 298 ASP A N 1
ATOM 2289 C CA . ASP A 1 298 ? 12.218 -0.392 -22.110 1.00 96.44 298 ASP A CA 1
ATOM 2290 C C . ASP A 1 298 ? 12.350 -0.347 -23.641 1.00 96.44 298 ASP A C 1
ATOM 2292 O O . ASP A 1 298 ? 11.971 -1.276 -24.353 1.00 96.44 298 ASP A O 1
ATOM 2296 N N . GLY A 1 299 ? 12.930 0.735 -24.156 1.00 95.38 299 GLY A N 1
ATOM 2297 C CA . GLY A 1 299 ? 13.288 0.891 -25.571 1.00 95.38 299 GLY A CA 1
ATOM 2298 C C . GLY A 1 299 ? 12.344 1.779 -26.374 1.00 95.38 299 GLY A C 1
ATOM 2299 O O . GLY A 1 299 ? 12.594 2.015 -27.561 1.00 95.38 299 GLY A O 1
ATOM 2300 N N . LEU A 1 300 ? 11.304 2.320 -25.736 1.00 95.62 300 LEU A N 1
ATOM 2301 C CA . LEU A 1 300 ? 10.308 3.168 -26.383 1.00 95.62 300 LEU A CA 1
ATOM 2302 C C . LEU A 1 300 ? 10.968 4.424 -26.966 1.00 95.62 300 LEU A C 1
ATOM 2304 O O . LEU A 1 300 ? 11.786 5.065 -26.312 1.00 95.62 300 LEU A O 1
ATOM 2308 N N . THR A 1 301 ? 10.604 4.797 -28.192 1.00 94.75 301 THR A N 1
ATOM 2309 C CA . THR A 1 301 ? 11.073 6.033 -28.852 1.00 94.75 301 THR A CA 1
ATOM 2310 C C . THR A 1 301 ? 10.227 7.257 -28.504 1.00 94.75 301 THR A C 1
ATOM 2312 O O . THR A 1 301 ? 10.574 8.376 -28.865 1.00 94.75 301 THR A O 1
ATOM 2315 N N . GLN A 1 302 ? 9.095 7.048 -27.836 1.00 92.88 302 GLN A N 1
ATOM 2316 C CA . GLN A 1 302 ? 8.166 8.082 -27.392 1.00 92.88 302 GLN A CA 1
ATOM 2317 C C . GLN A 1 302 ? 7.487 7.642 -26.094 1.00 92.88 302 GLN A C 1
ATOM 2319 O O . GLN A 1 302 ? 7.552 6.471 -25.722 1.00 92.88 302 GLN A O 1
ATOM 2324 N N . MET A 1 303 ? 6.820 8.572 -25.413 1.00 92.56 303 MET A N 1
ATOM 2325 C CA . MET A 1 303 ? 6.021 8.254 -24.228 1.00 92.56 303 MET A CA 1
ATOM 2326 C C . MET A 1 303 ? 4.911 7.252 -24.575 1.00 92.56 303 MET A C 1
ATOM 2328 O O . MET A 1 303 ? 4.252 7.365 -25.611 1.00 92.56 303 MET A O 1
ATOM 2332 N N . ALA A 1 304 ? 4.717 6.263 -23.705 1.00 94.00 304 ALA A N 1
ATOM 2333 C CA . ALA A 1 304 ? 3.688 5.250 -23.866 1.00 94.00 304 ALA A CA 1
ATOM 2334 C C . ALA A 1 304 ? 2.298 5.866 -23.668 1.00 94.00 304 ALA A C 1
ATOM 2336 O O . ALA A 1 304 ? 2.092 6.741 -22.823 1.00 94.00 304 ALA A O 1
ATOM 2337 N N . THR A 1 305 ? 1.331 5.370 -24.436 1.00 94.38 305 THR A N 1
ATOM 2338 C CA . THR A 1 305 ? -0.086 5.714 -24.288 1.00 94.38 305 THR A CA 1
ATOM 2339 C C . THR A 1 305 ? -0.829 4.475 -23.806 1.00 94.38 305 THR A C 1
ATOM 2341 O O . THR A 1 305 ? -0.572 3.378 -24.294 1.00 94.38 305 THR A O 1
ATOM 2344 N N . GLY A 1 306 ? -1.703 4.640 -22.811 1.00 93.38 306 GLY A N 1
ATOM 2345 C CA . GLY A 1 306 ? -2.558 3.553 -22.333 1.00 93.38 306 GLY A CA 1
ATOM 2346 C C . GLY A 1 306 ? -3.672 3.208 -23.324 1.00 93.38 306 GLY A C 1
ATOM 2347 O O . GLY A 1 306 ? -3.928 3.942 -24.277 1.00 93.38 306 GLY A O 1
ATOM 2348 N N . SER A 1 307 ? -4.359 2.106 -23.057 1.00 95.44 307 SER A N 1
ATOM 2349 C CA . SER A 1 307 ? -5.496 1.603 -23.827 1.00 95.44 307 SER A CA 1
ATOM 2350 C C . SER A 1 307 ? -6.509 0.934 -22.891 1.00 95.44 307 SER A C 1
ATOM 2352 O O . SER A 1 307 ? -6.336 0.932 -21.671 1.00 95.44 307 SER A O 1
ATOM 2354 N N . ASP A 1 308 ? -7.536 0.302 -23.457 1.00 93.75 308 ASP A N 1
ATOM 2355 C CA . ASP A 1 308 ? -8.467 -0.536 -22.693 1.00 93.75 308 ASP A CA 1
ATOM 2356 C C . ASP A 1 308 ? -7.804 -1.812 -22.131 1.00 93.75 308 ASP A C 1
ATOM 2358 O O . ASP A 1 308 ? -8.329 -2.428 -21.205 1.00 93.75 308 ASP A O 1
ATOM 2362 N N . ARG A 1 309 ? -6.646 -2.213 -22.677 1.00 94.75 309 ARG A N 1
ATOM 2363 C CA . ARG A 1 309 ? -5.906 -3.433 -22.306 1.00 94.75 309 ARG A CA 1
ATOM 2364 C C . ARG A 1 309 ? -4.752 -3.156 -21.351 1.00 94.75 309 ARG A C 1
ATOM 2366 O O . ARG A 1 309 ? -4.404 -4.005 -20.524 1.00 94.75 309 ARG A O 1
ATOM 2373 N N . ILE A 1 310 ? -4.134 -1.979 -21.467 1.00 96.69 310 ILE A N 1
ATOM 2374 C CA . ILE A 1 310 ? -2.963 -1.592 -20.680 1.00 96.69 310 ILE A CA 1
ATOM 2375 C C . ILE A 1 310 ? -3.125 -0.216 -20.034 1.00 96.69 310 ILE A C 1
ATOM 2377 O O . ILE A 1 310 ? -3.531 0.763 -20.655 1.00 96.69 310 ILE A O 1
ATOM 2381 N N . ARG A 1 311 ? -2.701 -0.105 -18.776 1.00 96.69 311 ARG A N 1
ATOM 2382 C CA . ARG A 1 311 ? -2.607 1.163 -18.050 1.00 96.69 311 ARG A CA 1
ATOM 2383 C C . ARG A 1 311 ? -1.144 1.532 -17.846 1.00 96.69 311 ARG A C 1
ATOM 2385 O O . ARG A 1 311 ? -0.423 0.819 -17.154 1.00 96.69 311 ARG A O 1
ATOM 2392 N N . VAL A 1 312 ? -0.706 2.665 -18.391 1.00 97.12 312 VAL A N 1
ATOM 2393 C CA . VAL A 1 312 ? 0.626 3.220 -18.101 1.00 97.12 312 VAL A CA 1
ATOM 2394 C C . VAL A 1 312 ? 0.587 3.841 -16.704 1.00 97.12 312 VAL A C 1
ATOM 2396 O O . VAL A 1 312 ? -0.107 4.829 -16.487 1.00 97.12 312 VAL A O 1
ATOM 2399 N N . LEU A 1 313 ? 1.287 3.231 -15.746 1.00 96.25 313 LEU A N 1
ATOM 2400 C CA . LEU A 1 313 ? 1.358 3.702 -14.359 1.00 96.25 313 LEU A CA 1
ATOM 2401 C C . LEU A 1 313 ? 2.366 4.836 -14.193 1.00 96.25 313 LEU A C 1
ATOM 2403 O O . LEU A 1 313 ? 2.114 5.783 -13.459 1.00 96.25 313 LEU A O 1
ATOM 2407 N N . ALA A 1 314 ? 3.517 4.699 -14.845 1.00 96.50 314 ALA A N 1
ATOM 2408 C CA . ALA A 1 314 ? 4.616 5.646 -14.781 1.00 96.50 314 ALA A CA 1
ATOM 2409 C C . ALA A 1 314 ? 5.455 5.544 -16.053 1.00 96.50 314 ALA A C 1
ATOM 2411 O O . ALA A 1 314 ? 5.461 4.512 -16.726 1.00 96.50 314 ALA A O 1
ATOM 2412 N N . GLN A 1 315 ? 6.178 6.607 -16.378 1.00 96.00 315 GLN A N 1
ATOM 2413 C CA . GLN A 1 315 ? 7.128 6.609 -17.481 1.00 96.00 315 GLN A CA 1
ATOM 2414 C C . GLN A 1 315 ? 8.184 7.679 -17.267 1.00 96.00 315 GLN A C 1
ATOM 2416 O O . GLN A 1 315 ? 7.903 8.729 -16.695 1.00 96.00 315 GLN A O 1
ATOM 2421 N N . ALA A 1 316 ? 9.397 7.410 -17.730 1.00 95.12 316 ALA A N 1
ATOM 2422 C CA . ALA A 1 316 ? 10.511 8.330 -17.588 1.00 95.12 316 ALA A CA 1
ATOM 2423 C C . ALA A 1 316 ? 11.497 8.173 -18.754 1.00 95.12 316 ALA A C 1
ATOM 2425 O O . ALA A 1 316 ? 11.617 7.078 -19.320 1.00 95.12 316 ALA A O 1
ATOM 2426 N N . PRO A 1 317 ? 12.208 9.250 -19.127 1.00 93.44 317 PRO A N 1
ATOM 2427 C CA . PRO A 1 317 ? 13.291 9.152 -20.092 1.00 93.44 317 PRO A CA 1
ATOM 2428 C C . PRO A 1 317 ? 14.430 8.289 -19.533 1.00 93.44 317 PRO A C 1
ATOM 2430 O O . PRO A 1 317 ? 14.711 8.298 -18.333 1.00 93.44 317 PRO A O 1
ATOM 2433 N N . TYR A 1 318 ? 15.115 7.561 -20.411 1.00 88.81 318 TYR A N 1
ATOM 2434 C CA . TYR A 1 318 ? 16.357 6.868 -20.077 1.00 88.81 318 TYR A CA 1
ATOM 2435 C C . TYR A 1 318 ? 17.260 6.776 -21.308 1.00 88.81 318 TYR A C 1
ATOM 2437 O O . TYR A 1 318 ? 16.785 6.608 -22.425 1.00 88.81 318 TYR A O 1
ATOM 2445 N N . GLY A 1 319 ? 18.575 6.885 -21.121 1.00 86.00 319 GLY A N 1
ATOM 2446 C CA . GLY A 1 319 ? 19.511 6.918 -22.249 1.00 86.00 319 GLY A CA 1
ATOM 2447 C C . GLY A 1 319 ? 19.272 8.102 -23.199 1.00 86.00 319 GLY A C 1
ATOM 2448 O O . GLY A 1 319 ? 18.793 9.157 -22.784 1.00 86.00 319 GLY A O 1
ATOM 2449 N N . THR A 1 320 ? 19.638 7.931 -24.472 1.00 89.00 320 THR A N 1
ATOM 2450 C CA . THR A 1 320 ? 19.484 8.957 -25.517 1.00 89.00 320 THR A CA 1
ATOM 2451 C C . THR A 1 320 ? 18.209 8.703 -26.312 1.00 89.00 320 THR A C 1
ATOM 2453 O O . THR A 1 320 ? 18.116 7.679 -26.987 1.00 89.00 320 THR A O 1
ATOM 2456 N N . ASP A 1 321 ? 17.253 9.632 -26.244 1.00 90.31 321 ASP A N 1
ATOM 2457 C CA . ASP A 1 321 ? 15.981 9.596 -26.984 1.00 90.31 321 ASP A CA 1
ATOM 2458 C C . ASP A 1 321 ? 15.167 8.305 -26.779 1.00 90.31 321 ASP A C 1
ATOM 2460 O O . ASP A 1 321 ? 14.497 7.816 -27.693 1.00 90.31 321 ASP A O 1
ATOM 2464 N N . ARG A 1 322 ? 15.238 7.723 -25.574 1.00 95.06 322 ARG A N 1
ATOM 2465 C CA . ARG A 1 322 ? 14.446 6.551 -25.188 1.00 95.06 322 ARG A CA 1
ATOM 2466 C C . ARG A 1 322 ? 13.657 6.795 -23.912 1.00 95.06 322 ARG A C 1
ATOM 2468 O O . ARG A 1 322 ? 14.010 7.624 -23.073 1.00 95.06 322 ARG A O 1
ATOM 2475 N N . PHE A 1 323 ? 12.582 6.031 -23.773 1.00 95.56 323 PHE A N 1
ATOM 2476 C CA . PHE A 1 323 ? 11.687 6.055 -22.628 1.00 95.56 323 PHE A CA 1
ATOM 2477 C C . PHE A 1 323 ? 11.476 4.650 -22.091 1.00 95.56 323 PHE A C 1
ATOM 2479 O O . PHE A 1 323 ? 11.431 3.668 -22.833 1.00 95.56 323 PHE A O 1
ATOM 2486 N N . SER A 1 324 ? 11.343 4.582 -20.776 1.00 96.81 324 SER A N 1
ATOM 2487 C CA . SER A 1 324 ? 10.909 3.393 -20.071 1.00 96.81 324 SER A CA 1
ATOM 2488 C C . SER A 1 324 ? 9.519 3.657 -19.519 1.00 96.81 324 SER A C 1
ATOM 2490 O O . SER A 1 324 ? 9.247 4.764 -19.045 1.00 96.81 324 SER A O 1
ATOM 2492 N N . ALA A 1 325 ? 8.649 2.656 -19.572 1.00 97.19 325 ALA A N 1
ATOM 2493 C CA . ALA A 1 325 ? 7.317 2.711 -18.996 1.00 97.19 325 ALA A CA 1
ATOM 2494 C C . ALA A 1 325 ? 7.107 1.567 -18.002 1.00 97.19 325 ALA A C 1
ATOM 2496 O O . ALA A 1 325 ? 7.554 0.438 -18.208 1.00 97.19 325 ALA A O 1
ATOM 2497 N N . LEU A 1 326 ? 6.382 1.872 -16.932 1.00 98.00 326 LEU A N 1
ATOM 2498 C CA . LEU A 1 326 ? 5.792 0.904 -16.028 1.00 98.00 326 LEU A CA 1
ATOM 2499 C C . LEU A 1 326 ? 4.320 0.741 -16.403 1.00 98.00 326 LEU A C 1
ATOM 2501 O O . LEU A 1 326 ? 3.536 1.685 -16.308 1.00 98.00 326 LEU A O 1
ATOM 2505 N N . VAL A 1 327 ? 3.944 -0.460 -16.820 1.00 97.69 327 VAL A N 1
ATOM 2506 C CA . VAL A 1 327 ? 2.625 -0.775 -17.372 1.00 97.69 327 VAL A CA 1
ATOM 2507 C C . VAL A 1 327 ? 1.918 -1.789 -16.483 1.00 97.69 327 VAL A C 1
ATOM 2509 O O . VAL A 1 327 ? 2.521 -2.764 -16.050 1.00 97.69 327 VAL A O 1
ATOM 2512 N N . ALA A 1 328 ? 0.633 -1.580 -16.224 1.00 97.31 328 ALA A N 1
ATOM 2513 C CA . ALA A 1 328 ? -0.251 -2.510 -15.538 1.00 97.31 328 ALA A CA 1
ATOM 2514 C C . ALA A 1 328 ? -1.286 -3.092 -16.503 1.00 97.31 328 ALA A C 1
ATOM 2516 O O . ALA A 1 328 ? -1.865 -2.361 -17.303 1.00 97.31 328 ALA A O 1
ATOM 2517 N N . THR A 1 329 ? -1.560 -4.389 -16.395 1.00 96.62 329 THR A N 1
ATOM 2518 C CA . THR A 1 329 ? -2.618 -5.064 -17.162 1.00 96.62 329 THR A CA 1
ATOM 2519 C C . THR A 1 329 ? -3.178 -6.260 -16.390 1.00 96.62 329 THR A C 1
ATOM 2521 O O . THR A 1 329 ? -2.481 -6.853 -15.563 1.00 96.62 329 THR A O 1
ATOM 2524 N N . THR A 1 330 ? -4.445 -6.593 -16.634 1.00 95.44 330 THR A N 1
ATOM 2525 C CA . THR A 1 330 ? -5.090 -7.837 -16.178 1.00 95.44 330 THR A CA 1
ATOM 2526 C C . THR A 1 330 ? -4.862 -9.001 -17.146 1.00 95.44 330 THR A C 1
ATOM 2528 O O . THR A 1 330 ? -5.159 -10.148 -16.813 1.00 95.44 330 THR A O 1
ATOM 2531 N N . GLU A 1 331 ? -4.330 -8.713 -18.333 1.00 93.88 331 GLU A N 1
ATOM 2532 C CA . GLU A 1 331 ? -3.949 -9.696 -19.340 1.00 93.88 331 GLU A CA 1
ATOM 2533 C C . GLU A 1 331 ? -2.487 -10.150 -19.145 1.00 93.88 331 GLU A C 1
ATOM 2535 O O . GLU A 1 331 ? -1.850 -9.916 -18.111 1.00 93.88 331 GLU A O 1
ATOM 2540 N N . ASP A 1 332 ? -1.946 -10.843 -20.144 1.00 91.62 332 ASP A N 1
ATOM 2541 C CA . ASP A 1 332 ? -0.560 -11.292 -20.171 1.00 91.62 332 ASP A CA 1
ATOM 2542 C C . ASP A 1 332 ? 0.347 -10.354 -20.992 1.00 91.62 332 ASP A C 1
ATOM 2544 O O . ASP A 1 332 ? -0.027 -9.252 -21.403 1.00 91.62 332 ASP A O 1
ATOM 2548 N N . ARG A 1 333 ? 1.585 -10.800 -21.221 1.00 94.12 333 ARG A N 1
ATOM 2549 C CA . ARG A 1 333 ? 2.603 -10.073 -21.989 1.00 94.12 333 ARG A CA 1
ATOM 2550 C C . ARG A 1 333 ? 2.128 -9.667 -23.392 1.00 94.12 333 ARG A C 1
ATOM 2552 O O . ARG A 1 333 ? 2.547 -8.618 -23.874 1.00 94.12 333 ARG A O 1
ATOM 2559 N N . SER A 1 334 ? 1.249 -10.449 -24.023 1.00 94.38 334 SER A N 1
ATOM 2560 C CA . SER A 1 334 ? 0.778 -10.198 -25.389 1.00 94.38 334 SER A CA 1
ATOM 2561 C C . SER A 1 334 ? -0.044 -8.913 -25.512 1.00 94.38 334 SER A C 1
ATOM 2563 O O . SER A 1 334 ? -0.049 -8.291 -26.572 1.00 94.38 334 SER A O 1
ATOM 2565 N N . ALA A 1 335 ? -0.706 -8.475 -24.436 1.00 94.19 335 ALA A N 1
ATOM 2566 C CA . ALA A 1 335 ? -1.398 -7.189 -24.412 1.00 94.19 335 ALA A CA 1
ATOM 2567 C C . ALA A 1 335 ? -0.409 -6.019 -24.470 1.00 94.19 335 ALA A C 1
ATOM 2569 O O . ALA A 1 335 ? -0.610 -5.071 -25.222 1.00 94.19 335 ALA A O 1
ATOM 2570 N N . VAL A 1 336 ? 0.698 -6.119 -23.729 1.00 95.50 336 VAL A N 1
ATOM 2571 C CA . VAL A 1 336 ? 1.761 -5.105 -23.733 1.00 95.50 336 VAL A CA 1
ATOM 2572 C C . VAL A 1 336 ? 2.445 -5.043 -25.100 1.00 95.50 336 VAL A C 1
ATOM 2574 O O . VAL A 1 336 ? 2.634 -3.957 -25.642 1.00 95.50 336 VAL A O 1
ATOM 2577 N N . GLU A 1 337 ? 2.776 -6.199 -25.677 1.00 95.06 337 GLU A N 1
ATOM 2578 C CA . GLU A 1 337 ? 3.405 -6.293 -27.000 1.00 95.06 337 GLU A CA 1
ATOM 2579 C C . GLU A 1 337 ? 2.484 -5.815 -28.127 1.00 95.06 337 GLU A C 1
ATOM 2581 O O . GLU A 1 337 ? 2.941 -5.140 -29.049 1.00 95.06 337 GLU A O 1
ATOM 2586 N N . GLY A 1 338 ? 1.191 -6.138 -28.051 1.00 94.00 338 GLY A N 1
ATOM 2587 C CA . GLY A 1 338 ? 0.202 -5.713 -29.039 1.00 94.00 338 GLY A CA 1
ATOM 2588 C C . GLY A 1 338 ? 0.022 -4.196 -29.094 1.00 94.00 338 GLY A C 1
ATOM 2589 O O . GLY A 1 338 ? -0.161 -3.648 -30.179 1.00 94.00 338 GLY A O 1
ATOM 2590 N N . ASP A 1 339 ? 0.123 -3.525 -27.946 1.00 93.88 339 ASP A N 1
ATOM 2591 C CA . ASP A 1 339 ? -0.165 -2.095 -27.836 1.00 93.88 339 ASP A CA 1
ATOM 2592 C C . ASP A 1 339 ? 1.086 -1.214 -27.956 1.00 93.88 339 ASP A C 1
ATOM 2594 O O . ASP A 1 339 ? 1.014 -0.113 -28.503 1.00 93.88 339 ASP A O 1
ATOM 2598 N N . LEU A 1 340 ? 2.238 -1.676 -27.457 1.00 93.94 340 LEU A N 1
ATOM 2599 C CA . LEU A 1 340 ? 3.480 -0.891 -27.440 1.00 93.94 340 LEU A CA 1
ATOM 2600 C C . LEU A 1 340 ? 4.523 -1.366 -28.459 1.00 93.94 340 LEU A C 1
ATOM 2602 O O . LEU A 1 340 ? 5.434 -0.605 -28.785 1.00 93.94 340 LEU A O 1
ATOM 2606 N N . GLY A 1 341 ? 4.377 -2.578 -28.997 1.00 90.31 341 GLY A N 1
ATOM 2607 C CA . GLY A 1 341 ? 5.293 -3.187 -29.960 1.00 90.31 341 GLY A CA 1
ATOM 2608 C C . GLY A 1 341 ? 6.094 -4.360 -29.387 1.00 90.31 341 GLY A C 1
ATOM 2609 O O . GLY A 1 341 ? 6.278 -4.497 -28.178 1.00 90.31 341 GLY A O 1
ATOM 2610 N N . THR A 1 342 ? 6.590 -5.215 -30.283 1.00 85.88 342 THR A N 1
ATOM 2611 C CA . THR A 1 342 ? 7.294 -6.467 -29.945 1.00 85.88 342 THR A CA 1
ATOM 2612 C C . THR A 1 342 ? 8.807 -6.312 -29.800 1.00 85.88 342 THR A C 1
ATOM 2614 O O . THR A 1 342 ? 9.439 -7.119 -29.126 1.00 85.88 342 THR A O 1
ATOM 2617 N N . ASP A 1 343 ? 9.399 -5.277 -30.399 1.00 91.62 343 ASP A N 1
ATOM 2618 C CA . ASP A 1 343 ? 10.856 -5.063 -30.437 1.00 91.62 343 ASP A CA 1
ATOM 2619 C C . ASP A 1 343 ? 11.372 -4.300 -29.197 1.00 91.62 343 ASP A C 1
ATOM 2621 O O . ASP A 1 343 ? 12.309 -3.502 -29.273 1.00 91.62 343 ASP A O 1
ATOM 2625 N N . LEU A 1 344 ? 10.729 -4.516 -28.046 1.00 93.75 344 LEU A N 1
ATOM 2626 C CA . LEU A 1 344 ? 10.985 -3.830 -26.777 1.00 93.75 344 LEU A CA 1
ATOM 2627 C C . LEU A 1 344 ? 11.522 -4.804 -25.721 1.00 93.75 344 LEU A C 1
ATOM 2629 O O . LEU A 1 344 ? 11.201 -5.995 -25.729 1.00 93.75 344 LEU A O 1
ATOM 2633 N N . ASP A 1 345 ? 12.304 -4.294 -24.766 1.00 95.06 345 ASP A N 1
ATOM 2634 C CA . ASP A 1 345 ? 12.695 -5.088 -23.596 1.00 95.06 345 ASP A CA 1
ATOM 2635 C C . ASP A 1 345 ? 11.568 -5.046 -22.556 1.00 95.06 345 ASP A C 1
ATOM 2637 O O . ASP A 1 345 ? 11.395 -4.070 -21.821 1.00 95.06 345 ASP A O 1
ATOM 2641 N N . ILE A 1 346 ? 10.763 -6.111 -22.551 1.00 96.38 346 ILE A N 1
ATOM 2642 C CA . ILE A 1 346 ? 9.591 -6.267 -21.689 1.00 96.38 346 ILE A CA 1
ATOM 2643 C C . ILE A 1 346 ? 9.874 -7.315 -20.612 1.00 96.38 346 ILE A C 1
ATOM 2645 O O . ILE A 1 346 ? 10.094 -8.497 -20.908 1.00 96.38 346 ILE A O 1
ATOM 2649 N N . ALA A 1 347 ? 9.784 -6.899 -19.349 1.00 96.31 347 ALA A N 1
ATOM 2650 C CA . ALA A 1 347 ? 10.007 -7.754 -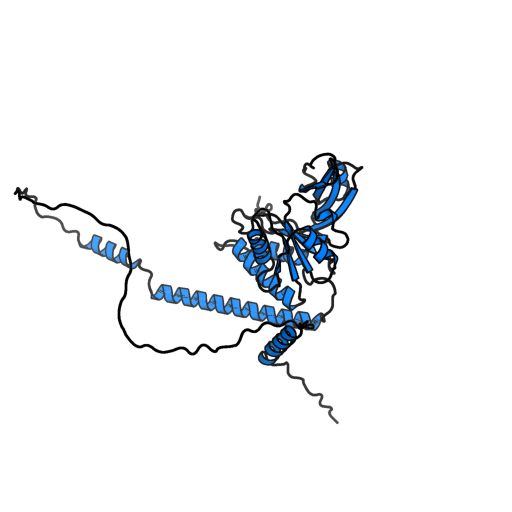18.186 1.00 96.31 347 ALA A CA 1
ATOM 2651 C C . ALA A 1 347 ? 8.904 -7.575 -17.138 1.00 96.31 347 ALA A C 1
ATOM 2653 O O . ALA A 1 347 ? 8.485 -6.459 -16.838 1.00 96.31 347 ALA A O 1
ATOM 2654 N N . ARG A 1 348 ? 8.435 -8.676 -16.540 1.00 95.75 348 ARG A N 1
ATOM 2655 C CA . ARG A 1 348 ? 7.472 -8.610 -15.434 1.00 95.75 348 ARG A CA 1
ATOM 2656 C C . ARG A 1 348 ? 8.186 -8.130 -14.172 1.00 95.75 348 ARG A C 1
ATOM 2658 O O . ARG A 1 348 ? 9.185 -8.722 -13.781 1.00 95.75 348 ARG A O 1
ATOM 2665 N N . VAL A 1 349 ? 7.641 -7.109 -13.519 1.00 96.19 349 VAL A N 1
ATOM 2666 C CA . VAL A 1 349 ? 8.224 -6.475 -12.318 1.00 96.19 349 VAL A CA 1
ATOM 2667 C C . VAL A 1 349 ? 7.301 -6.530 -11.097 1.00 96.19 349 VAL A C 1
ATOM 2669 O O . VAL A 1 349 ? 7.510 -5.830 -10.109 1.00 96.19 349 VAL A O 1
ATOM 2672 N N . GLY A 1 350 ? 6.262 -7.364 -11.148 1.00 94.94 350 GLY A N 1
ATOM 2673 C CA . GLY A 1 350 ? 5.386 -7.649 -10.014 1.00 94.94 350 GLY A CA 1
ATOM 2674 C C . GLY A 1 350 ? 3.911 -7.568 -10.377 1.00 94.94 350 GLY A C 1
ATOM 2675 O O . GLY A 1 350 ? 3.518 -7.882 -11.501 1.00 94.94 350 GLY A O 1
ATOM 2676 N N . GLY A 1 351 ? 3.094 -7.175 -9.410 1.00 94.50 351 GLY A N 1
ATOM 2677 C CA . GLY A 1 351 ? 1.661 -6.987 -9.570 1.00 94.50 351 GLY A CA 1
ATOM 2678 C C . GLY A 1 351 ? 0.984 -6.615 -8.256 1.00 94.50 351 GLY A C 1
ATOM 2679 O O . GLY A 1 351 ? 1.562 -6.754 -7.182 1.00 94.50 351 GLY A O 1
ATOM 2680 N N . PHE A 1 352 ? -0.257 -6.154 -8.330 1.00 94.62 352 PHE A N 1
ATOM 2681 C CA . PHE A 1 352 ? -1.048 -5.805 -7.151 1.00 94.62 352 PHE A CA 1
ATOM 2682 C C . PHE A 1 352 ? -2.524 -6.177 -7.311 1.00 94.62 352 PHE A C 1
ATOM 2684 O O . PHE A 1 352 ? -3.012 -6.487 -8.399 1.00 94.62 352 PHE A O 1
ATOM 2691 N N . ALA A 1 353 ? -3.249 -6.170 -6.194 1.00 93.69 353 ALA A N 1
ATOM 2692 C CA . ALA A 1 353 ? -4.700 -6.273 -6.208 1.00 93.69 353 ALA A CA 1
ATOM 2693 C C . ALA A 1 353 ? -5.323 -4.969 -6.719 1.00 93.69 353 ALA A C 1
ATOM 2695 O O . ALA A 1 353 ? -4.869 -3.888 -6.357 1.00 93.69 353 ALA A O 1
ATOM 2696 N N . GLU A 1 354 ? -6.378 -5.081 -7.522 1.00 92.38 354 GLU A N 1
ATOM 2697 C CA . GLU A 1 354 ? -7.103 -3.931 -8.064 1.00 92.38 354 GLU A CA 1
ATOM 2698 C C . GLU A 1 354 ? -7.616 -3.011 -6.935 1.00 92.38 354 GLU A C 1
ATOM 2700 O O . GLU A 1 354 ? -8.276 -3.524 -6.015 1.00 92.38 354 GLU A O 1
ATOM 2705 N N . PRO A 1 355 ? -7.292 -1.700 -6.974 1.00 91.94 355 PRO A N 1
ATOM 2706 C CA . PRO A 1 355 ? -7.855 -0.705 -6.065 1.00 91.94 355 PRO A CA 1
ATOM 2707 C C . PRO A 1 355 ? -9.384 -0.637 -6.142 1.00 91.94 355 PRO A C 1
ATOM 2709 O O . PRO A 1 355 ? -10.000 -1.034 -7.127 1.00 91.94 355 PRO A O 1
ATOM 2712 N N . LEU A 1 356 ? -10.011 -0.152 -5.076 1.00 92.00 356 LEU A N 1
ATOM 2713 C CA . LEU A 1 356 ? -11.459 -0.039 -4.949 1.00 92.00 356 LEU A CA 1
ATOM 2714 C C . LEU A 1 356 ? -11.896 1.411 -5.084 1.00 92.00 356 LEU A C 1
ATOM 2716 O O . LEU A 1 356 ? -11.524 2.237 -4.257 1.00 92.00 356 LEU A O 1
ATOM 2720 N N . GLU A 1 357 ? -12.772 1.694 -6.039 1.00 90.44 357 GLU A N 1
ATOM 2721 C CA . GLU A 1 357 ? -13.432 2.995 -6.127 1.00 90.44 357 GLU A CA 1
ATOM 2722 C C . GLU A 1 357 ? -14.513 3.148 -5.041 1.00 90.44 357 GLU A C 1
ATOM 2724 O O . GLU A 1 357 ? -15.336 2.253 -4.810 1.00 90.44 357 GLU A O 1
ATOM 2729 N N . TRP A 1 358 ? -14.538 4.308 -4.379 1.00 87.75 358 TRP A N 1
ATOM 2730 C CA . TRP A 1 358 ? -15.542 4.686 -3.386 1.00 87.75 358 TRP A CA 1
ATOM 2731 C C . TRP A 1 358 ? -16.255 6.004 -3.761 1.00 87.75 358 TRP A C 1
ATOM 2733 O O . TRP A 1 358 ? -15.581 6.992 -4.056 1.00 87.75 358 TRP A O 1
ATOM 2743 N N . PRO A 1 359 ? -17.603 6.099 -3.681 1.00 83.31 359 PRO A N 1
ATOM 2744 C CA . PRO A 1 359 ? -18.544 5.122 -3.131 1.00 83.31 359 PRO A CA 1
ATOM 2745 C C . PRO A 1 359 ? -18.653 3.860 -3.985 1.00 83.31 359 PRO A C 1
ATOM 2747 O O . PRO A 1 359 ? -18.827 3.943 -5.199 1.00 83.31 359 PRO A O 1
ATOM 2750 N N . TYR A 1 360 ? -18.577 2.700 -3.326 1.00 66.88 360 TYR A N 1
ATOM 2751 C CA . TYR A 1 360 ? -18.637 1.405 -3.995 1.00 66.88 360 TYR A CA 1
ATOM 2752 C C . TYR A 1 360 ? -19.995 1.256 -4.690 1.00 66.88 360 TYR A C 1
ATOM 2754 O O . TYR A 1 360 ? -21.033 1.128 -4.033 1.00 66.88 360 TYR A O 1
ATOM 2762 N N . ARG A 1 361 ? -20.003 1.308 -6.024 1.00 58.97 361 ARG A N 1
ATOM 2763 C CA . ARG A 1 361 ? -21.198 1.024 -6.821 1.00 58.97 361 ARG A CA 1
ATOM 2764 C C . ARG A 1 361 ? -21.291 -0.487 -6.990 1.00 58.97 361 ARG A C 1
ATOM 2766 O O . ARG A 1 361 ? -20.566 -1.066 -7.791 1.00 58.97 361 ARG A O 1
ATOM 2773 N N . ASP A 1 362 ? -22.169 -1.129 -6.225 1.00 52.31 362 ASP A N 1
ATOM 2774 C CA . ASP A 1 362 ? -22.492 -2.539 -6.436 1.00 52.31 362 ASP A CA 1
ATOM 2775 C C . ASP A 1 362 ? -23.180 -2.695 -7.801 1.00 52.31 362 ASP A C 1
ATOM 2777 O O . ASP A 1 362 ? -24.361 -2.390 -7.961 1.00 52.31 362 ASP A O 1
ATOM 2781 N N . THR A 1 363 ? -22.435 -3.148 -8.809 1.00 48.38 363 THR A N 1
ATOM 2782 C CA . THR A 1 363 ? -22.944 -3.375 -10.171 1.00 48.38 363 THR A CA 1
ATOM 2783 C C . THR A 1 363 ? -23.936 -4.540 -10.260 1.00 48.38 363 THR A C 1
ATOM 2785 O O . THR A 1 363 ? -24.447 -4.813 -11.342 1.00 48.38 363 THR A O 1
ATOM 2788 N N . ARG A 1 364 ? -24.255 -5.219 -9.146 1.00 46.62 364 ARG A N 1
ATOM 2789 C CA . ARG A 1 364 ? -25.223 -6.331 -9.090 1.00 46.62 364 ARG A CA 1
ATOM 2790 C C . ARG A 1 364 ? -26.617 -5.947 -8.578 1.00 46.62 364 ARG A C 1
ATOM 2792 O O . ARG A 1 364 ? -27.428 -6.838 -8.347 1.00 46.62 364 ARG A O 1
ATOM 2799 N N . GLN A 1 365 ? -26.907 -4.659 -8.398 1.00 36.00 365 GLN A N 1
ATOM 2800 C CA . GLN A 1 365 ? -28.244 -4.156 -8.031 1.00 36.00 365 GLN A CA 1
ATOM 2801 C C . GLN A 1 365 ? -28.908 -3.346 -9.161 1.00 36.00 365 GLN A C 1
ATOM 2803 O O . GLN A 1 365 ? -29.604 -2.366 -8.894 1.00 36.00 365 GLN A O 1
ATOM 2808 N N . GLY A 1 366 ? -28.667 -3.746 -10.415 1.00 36.56 366 GLY A N 1
ATOM 2809 C CA . GLY A 1 366 ? -29.352 -3.234 -11.608 1.00 36.56 366 GLY A CA 1
ATOM 2810 C C . GLY A 1 366 ? -30.447 -4.173 -12.084 1.00 36.56 366 GLY A C 1
ATOM 2811 O O . GLY A 1 366 ? -30.165 -5.392 -12.134 1.00 36.56 366 GLY A O 1
#

Radius of gyration: 32.87 Å; chains: 1; bounding box: 90×116×76 Å

Organism: NCBI:txid2293836

Secondary structure (DSSP, 8-state):
-------PPPPPHHHHHHHHHHHHHS--PPPPP-----------------------------------------------------HHHHHHHHHHHHTTS--HHHHHHHHHHHHHHHHHHHHHHHHHHHHHHHHHHHH-S--SS-S--HHHHHHHHHHHHHH--SSS-HHHHHHHHHHHHHHHHHHHS--EEEE--BTTBHHHHHHHHHHHHTTTS-EEE-S-HHHHHHHHHT-SSEEEEEES-SSS-GGGG-SS-EEEEEE-SEE-TT-S--S-EEEEESPPSS----SEEEEEEEEESS-----SS-EEEEEEEETTTEEEEEEEESS-HHHHHHHH-SSSEEEEEEEEPPPEESS---TT--

Sequence (366 aa):
MIDRRPTLRPPSHVQFARDLQLRLRGYGGPATPGALLWGAQAIKLPRGGRRSSLKSTIAAGGRRRSRHPLPCGSAPARSGSLDGLPRRRAVQKRVESETKAGDPARLLELRAKIDAIDESVHRLLMQRASVIDELIEVKGTVRDGAAFRPGREASMMRELVARHKGHLPIATVEHFWREIISTFTHLQAPYEVFACPFEGGEAAAIETARFYFGFSVPLRPLSSAQEVVAAIEEGGDRLGVLPLGGLYPWWQGLRNASIVCALPFIEAPDHPVREPAVVIAPPLADPAAAPISCWRVDGLTQMATGSDRIRVLAQAPYGTDRFSALVATTEDRSAVEGDLGTDLDIARVGGFAEPLEWPYRDTRQG

pLDDT: mean 75.16, std 26.7, range [24.38, 98.62]

InterPro domains:
  IPR002701 Chorismate mutase II, prokaryotic-type [PF01817] (110-188)
  IPR002701 Chorismate mutase II, prokaryotic-type [PS51168] (101-192)
  IPR002701 Chorismate mutase II, prokaryotic-type [SM00830] (111-191)
  IPR036263 Chorismate mutase type II superfamily [SSF48600] (104-190)
  IPR036979 Chorismate mutase domain superfamily [G3DSA:1.20.59.10] (104-190)